Protein AF-0000000073308195 (afdb_homodimer)

Solvent-accessible surface area (backbone atoms only — not comparable to full-atom values): 13858 Å² total; per-residue (Å²): 114,66,63,61,52,48,48,51,51,46,45,55,58,67,59,59,58,72,49,72,60,54,53,51,37,53,53,43,53,52,48,47,53,52,49,48,53,52,51,50,50,49,51,50,57,56,46,45,68,59,50,32,83,72,39,56,65,51,57,63,67,55,46,57,56,50,51,53,47,57,72,69,46,77,74,71,89,45,92,81,61,44,55,69,55,44,52,52,50,47,54,51,52,42,52,50,47,53,50,51,52,53,47,50,58,56,52,43,52,63,50,50,54,47,43,53,53,49,49,56,61,72,75,103,112,66,63,60,51,48,48,51,50,44,45,56,59,66,58,62,58,73,49,73,62,52,52,51,36,53,53,41,54,52,48,46,53,51,49,50,53,53,52,49,50,52,50,50,57,58,46,45,70,61,50,33,83,72,40,56,67,52,56,62,66,54,46,56,56,50,52,51,46,55,72,69,45,77,73,72,89,46,90,82,60,45,55,69,54,45,51,51,50,47,52,52,51,42,54,49,47,53,51,51,50,53,46,50,59,56,51,45,51,64,49,50,55,47,43,52,53,48,49,55,62,72,75,104

Secondary structure (DSSP, 8-state):
-HHHHHHHHHHHHHH----HHHHHHHHHHHHHHHHHHHHHHHHHHHHHHHHHHHHTT-THHHHHHHHHHHHTS-----TT--HHHHHHHHHHHHHHHHHHHHHHHHHHHHHHHHHHHHHHHH--/-HHHHHHHHHHHHHH----HHHHHHHHHHHHHHHHHHHHHHHHHHHHHHHHHHHHTT-THHHHHHHHHHHHTS-----TT--HHHHHHHHHHHHHHHHHHHHHHHHHHHHHHHHHHHHHHHH--

Radius of gyration: 28.1 Å; Cα contacts (8 Å, |Δi|>4): 145; chains: 2; bounding box: 29×114×63 Å

Sequence (248 aa):
MMKKAIQKALGNLKGASPSSKEIEAVAMVSMLKEGEAVTRTVFKTMFSFISGPKTQSKQSGWSLVSNLMHRKRVPAYKEEETYANEFANVDGALSSFVDLEESLEHLSRPLIKTRVSFLNILNHMMKKAIQKALGNLKGASPSSKEIEAVAMVSMLKEGEAVTRTVFKTMFSFISGPKTQSKQSGWSLVSNLMHRKRVPAYKEEETYANEFANVDGALSSFVDLEESLEHLSRPLIKTRVSFLNILNH

Foldseek 3Di:
DVVVVVCVVVCVVVPPPPDPLRVVLVVLLVVLQVLLVVVLVVVLVVVCVVCDPVSVPVCVVSVVVVVVSVVVGDPDDDPPQGSVNSVVVSVVSVVVVVVVVVVVVVVVVVVVVVVVVVVVVVVD/DVVVVVCVVVCVVVPPPPDPLRVVLVVLLVVLQVLLVVVLVVVLVVVCVVCDPVSVPVCVVSVVVVVVSVVVGDPDDDPPQGSVNSVVSSVVSVVVVVVVVVVVVVVVVVVVVVVVVVVVVVVD

Organism: Prunus persica (NCBI:txid3760)

pLDDT: mean 80.82, std 13.75, range [48.53, 97.56]

Structure (mmCIF, N/CA/C/O backbone):
data_AF-0000000073308195-model_v1
#
loop_
_entity.id
_entity.type
_entity.pdbx_description
1 polymer 'Uncharacterized protein'
#
loop_
_atom_site.group_PDB
_atom_site.id
_atom_site.type_symbol
_atom_site.label_atom_id
_atom_site.label_alt_id
_atom_site.label_comp_id
_atom_site.label_asym_id
_atom_site.label_entity_id
_atom_site.label_seq_id
_atom_site.pdbx_PDB_ins_code
_atom_site.Cartn_x
_atom_site.Cartn_y
_atom_site.Cartn_z
_atom_site.occupancy
_atom_site.B_iso_or_equiv
_atom_site.auth_seq_id
_atom_site.auth_comp_id
_atom_site.auth_asym_id
_atom_site.auth_atom_id
_atom_site.pdbx_PDB_model_num
ATOM 1 N N . MET A 1 1 ? -9.633 -52 -39.219 1 60.97 1 MET A N 1
ATOM 2 C CA . MET A 1 1 ? -8.484 -51.094 -39.219 1 60.97 1 MET A CA 1
ATOM 3 C C . MET A 1 1 ? -8.805 -49.812 -38.469 1 60.97 1 MET A C 1
ATOM 5 O O . MET A 1 1 ? -8.023 -49.344 -37.625 1 60.97 1 MET A O 1
ATOM 9 N N . MET A 1 2 ? -9.852 -49.25 -38.688 1 69.56 2 MET A N 1
ATOM 10 C CA . MET A 1 2 ? -10.219 -47.938 -38.156 1 69.56 2 MET A CA 1
ATOM 11 C C . MET A 1 2 ? -10.508 -48.031 -36.656 1 69.56 2 MET A C 1
ATOM 13 O O . MET A 1 2 ? -10.141 -47.156 -35.906 1 69.56 2 MET A O 1
ATOM 17 N N . LYS A 1 3 ? -11.078 -49.094 -36.312 1 73.81 3 LYS A N 1
ATOM 18 C CA . LYS A 1 3 ? -11.391 -49.281 -34.906 1 73.81 3 LYS A CA 1
ATOM 19 C C . LYS A 1 3 ? -10.117 -49.406 -34.062 1 73.81 3 LYS A C 1
ATOM 21 O O . LYS A 1 3 ? -10.016 -48.844 -32.969 1 73.81 3 LYS A O 1
ATOM 26 N N . LYS A 1 4 ? -9.172 -50.094 -34.469 1 70.19 4 LYS A N 1
ATOM 27 C CA . LYS A 1 4 ? -7.898 -50.281 -33.781 1 70.19 4 LYS A CA 1
ATOM 28 C C . LYS A 1 4 ? -7.156 -48.938 -33.656 1 70.19 4 LYS A C 1
ATOM 30 O O . LYS A 1 4 ? -6.543 -48.656 -32.625 1 70.19 4 LYS A O 1
ATOM 35 N N . ALA A 1 5 ? -7.23 -48.125 -34.719 1 70.75 5 ALA A N 1
ATOM 36 C CA . ALA A 1 5 ? -6.605 -46.812 -34.719 1 70.75 5 ALA A CA 1
ATOM 37 C C . ALA A 1 5 ? -7.289 -45.875 -33.75 1 70.75 5 ALA A C 1
ATOM 39 O O . ALA A 1 5 ? -6.625 -45.094 -33.062 1 70.75 5 ALA A O 1
ATOM 40 N N . ILE A 1 6 ? -8.492 -45.938 -33.656 1 72.44 6 ILE A N 1
ATOM 41 C CA . ILE A 1 6 ? -9.242 -45.094 -32.719 1 72.44 6 ILE A CA 1
ATOM 42 C C . ILE A 1 6 ? -8.953 -45.531 -31.297 1 72.44 6 ILE A C 1
ATOM 44 O O . ILE A 1 6 ? -8.766 -44.688 -30.406 1 72.44 6 ILE A O 1
ATOM 48 N N . GLN A 1 7 ? -8.969 -46.781 -31.125 1 69.31 7 GLN A N 1
ATOM 49 C CA . GLN A 1 7 ? -8.672 -47.312 -29.781 1 69.31 7 GLN A CA 1
ATOM 50 C C . GLN A 1 7 ? -7.254 -46.938 -29.359 1 69.31 7 GLN A C 1
ATOM 52 O O . GLN A 1 7 ? -7.02 -46.594 -28.203 1 69.31 7 GLN A O 1
ATOM 57 N N . LYS A 1 8 ? -6.316 -47.062 -30.281 1 66.62 8 LYS A N 1
ATOM 58 C CA . LYS A 1 8 ? -4.941 -46.656 -30.016 1 66.62 8 LYS A CA 1
ATOM 59 C C . LYS A 1 8 ? -4.871 -45.156 -29.719 1 66.62 8 LYS A C 1
ATOM 61 O O . LYS A 1 8 ? -4.137 -44.719 -28.828 1 66.62 8 LYS A O 1
ATOM 66 N N . ALA A 1 9 ? -5.652 -44.438 -30.531 1 64.19 9 ALA A N 1
ATOM 67 C CA . ALA A 1 9 ? -5.707 -43 -30.328 1 64.19 9 ALA A CA 1
ATOM 68 C C . ALA A 1 9 ? -6.348 -42.656 -28.984 1 64.19 9 ALA A C 1
ATOM 70 O O . ALA A 1 9 ? -5.898 -41.75 -28.297 1 64.19 9 ALA A O 1
ATOM 71 N N . LEU A 1 10 ? -7.426 -43.281 -28.719 1 65.19 10 LEU A N 1
ATOM 72 C CA . LEU A 1 10 ? -8.102 -43.062 -27.438 1 65.19 10 LEU A CA 1
ATOM 73 C C . LEU A 1 10 ? -7.258 -43.594 -26.281 1 65.19 10 LEU A C 1
ATOM 75 O O . LEU A 1 10 ? -7.242 -43 -25.203 1 65.19 10 LEU A O 1
ATOM 79 N N . GLY A 1 11 ? -6.77 -44.719 -26.5 1 58.34 11 GLY A N 1
ATOM 80 C CA . GLY A 1 11 ? -5.844 -45.281 -25.531 1 58.34 11 GLY A CA 1
ATOM 81 C C . GLY A 1 11 ? -4.672 -44.375 -25.219 1 58.34 11 GLY A C 1
ATOM 82 O O . GLY A 1 11 ? -4.219 -44.312 -24.078 1 58.34 11 GLY A O 1
ATOM 83 N N . ASN A 1 12 ? -4.125 -43.812 -26.359 1 56.91 12 ASN A N 1
ATOM 84 C CA . ASN A 1 12 ? -3.041 -42.844 -26.172 1 56.91 12 ASN A CA 1
ATOM 85 C C . ASN A 1 12 ? -3.492 -41.656 -25.344 1 56.91 12 ASN A C 1
ATOM 87 O O . ASN A 1 12 ? -2.693 -41.062 -24.625 1 56.91 12 ASN A O 1
ATOM 91 N N . LEU A 1 13 ? -4.75 -41.312 -25.688 1 57.03 13 LEU A N 1
ATOM 92 C CA . LEU A 1 13 ? -5.309 -40.188 -24.953 1 57.03 13 LEU A CA 1
ATOM 93 C C . LEU A 1 13 ? -5.637 -40.562 -23.516 1 57.03 13 LEU A C 1
ATOM 95 O O . LEU A 1 13 ? -5.512 -39.75 -22.609 1 57.03 13 LEU A O 1
ATOM 99 N N . LYS A 1 14 ? -6.391 -41.625 -23.438 1 57.75 14 LYS A N 1
ATOM 100 C CA . LYS A 1 14 ? -6.746 -42.125 -22.109 1 57.75 14 LYS A CA 1
ATOM 101 C C . LYS A 1 14 ? -5.508 -42.312 -21.234 1 57.75 14 LYS A C 1
ATOM 103 O O . LYS A 1 14 ? -5.574 -42.125 -20.016 1 57.75 14 LYS A O 1
ATOM 108 N N . GLY A 1 15 ? -4.504 -42.875 -21.688 1 54.84 15 GLY A N 1
ATOM 109 C CA . GLY A 1 15 ? -3.344 -43.312 -20.922 1 54.84 15 GLY A CA 1
ATOM 110 C C . GLY A 1 15 ? -2.527 -42.156 -20.375 1 54.84 15 GLY A C 1
ATOM 111 O O . GLY A 1 15 ? -1.689 -42.344 -19.5 1 54.84 15 GLY A O 1
ATOM 112 N N . ALA A 1 16 ? -2.285 -41.125 -21.141 1 59.53 16 ALA A N 1
ATOM 113 C CA . ALA A 1 16 ? -1.158 -40.344 -20.641 1 59.53 16 ALA A CA 1
ATOM 114 C C . ALA A 1 16 ? -1.569 -39.5 -19.453 1 59.53 16 ALA A C 1
ATOM 116 O O . ALA A 1 16 ? -2.145 -38.406 -19.609 1 59.53 16 ALA A O 1
ATOM 117 N N . SER A 1 17 ? -2.141 -40.156 -18.438 1 70.25 17 SER A N 1
ATOM 118 C CA . SER A 1 17 ? -2.291 -39.406 -17.188 1 70.25 17 SER A CA 1
ATOM 119 C C . SER A 1 17 ? -1.222 -38.344 -17.031 1 70.25 17 SER A C 1
ATOM 121 O O . SER A 1 17 ? -0.054 -38.5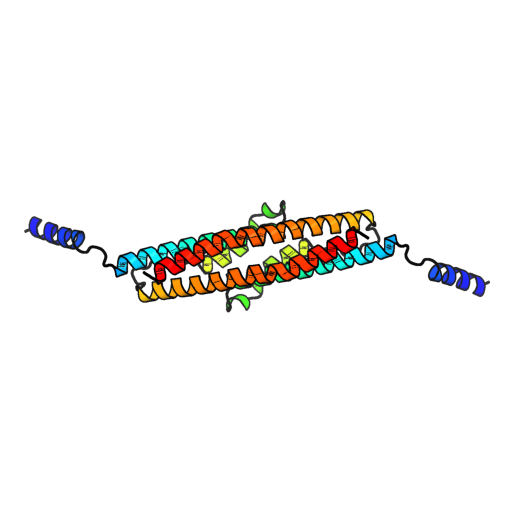62 -17.359 1 70.25 17 SER A O 1
ATOM 123 N N . PRO A 1 18 ? -1.778 -37.125 -16.969 1 73.19 18 PRO A N 1
ATOM 124 C CA . PRO A 1 18 ? -0.718 -36.125 -16.797 1 73.19 18 PRO A CA 1
ATOM 125 C C . PRO A 1 18 ? 0.36 -36.562 -15.812 1 73.19 18 PRO A C 1
ATOM 127 O O . PRO A 1 18 ? 0.06 -37.25 -14.828 1 73.19 18 PRO A O 1
ATOM 130 N N . SER A 1 19 ? 1.562 -36.531 -16.266 1 81.25 19 SER A N 1
ATOM 131 C CA . SER A 1 19 ? 2.682 -36.812 -15.375 1 81.25 19 SER A CA 1
ATOM 132 C C . SER A 1 19 ? 2.598 -35.969 -14.102 1 81.25 19 SER A C 1
ATOM 134 O O . SER A 1 19 ? 1.878 -34.969 -14.062 1 81.25 19 SER A O 1
ATOM 136 N N . SER A 1 20 ? 3.068 -36.438 -13.047 1 82.31 20 SER A N 1
ATOM 137 C CA . SER A 1 20 ? 3.15 -35.719 -11.781 1 82.31 20 SER A CA 1
ATOM 138 C C . SER A 1 20 ? 3.656 -34.281 -12 1 82.31 20 SER A C 1
ATOM 140 O O . SER A 1 20 ? 3.168 -33.344 -11.359 1 82.31 20 SER A O 1
ATOM 142 N N . LYS A 1 21 ? 4.574 -34.156 -12.938 1 83.81 21 LYS A N 1
ATOM 143 C CA . LYS A 1 21 ? 5.145 -32.844 -13.203 1 83.81 21 LYS A CA 1
ATOM 144 C C . LYS A 1 21 ? 4.121 -31.922 -13.867 1 83.81 21 LYS A C 1
ATOM 146 O O . LYS A 1 21 ? 4.102 -30.719 -13.609 1 83.81 21 LYS A O 1
ATOM 151 N N . GLU A 1 22 ? 3.344 -32.5 -14.703 1 83.25 22 GLU A N 1
ATOM 152 C CA . GLU A 1 22 ? 2.303 -31.719 -15.367 1 83.25 22 GLU A CA 1
ATOM 153 C C . GLU A 1 22 ? 1.252 -31.234 -14.367 1 83.25 22 GLU A C 1
ATOM 155 O O . GLU A 1 22 ? 0.781 -30.094 -14.453 1 83.25 22 GLU A O 1
ATOM 160 N N . ILE A 1 23 ? 0.946 -32.125 -13.508 1 85.69 23 ILE A N 1
ATOM 161 C CA . ILE A 1 23 ? -0.031 -31.797 -12.477 1 85.69 23 ILE A CA 1
ATOM 162 C C . ILE A 1 23 ? 0.517 -30.688 -11.586 1 85.69 23 ILE A C 1
ATOM 164 O O . ILE A 1 23 ? -0.202 -29.734 -11.25 1 85.69 23 ILE A O 1
ATOM 168 N N . GLU A 1 24 ? 1.74 -30.797 -11.18 1 86.44 24 GLU A N 1
ATOM 169 C CA . GLU A 1 24 ? 2.377 -29.781 -10.352 1 86.44 24 GLU A CA 1
ATOM 170 C C . GLU A 1 24 ? 2.445 -28.438 -11.078 1 86.44 24 GLU A C 1
ATOM 172 O O . GLU A 1 24 ? 2.26 -27.391 -10.461 1 86.44 24 GLU A O 1
ATOM 177 N N . ALA A 1 25 ? 2.688 -28.5 -12.352 1 86.62 25 ALA A N 1
ATOM 178 C CA . ALA A 1 25 ? 2.783 -27.266 -13.133 1 86.62 25 ALA A CA 1
ATOM 179 C C . ALA A 1 25 ? 1.445 -26.531 -13.18 1 86.62 25 ALA A C 1
ATOM 181 O O . ALA A 1 25 ? 1.4 -25.312 -13.094 1 86.62 25 ALA A O 1
ATOM 182 N N . VAL A 1 26 ? 0.49 -27.297 -13.352 1 86.69 26 VAL A N 1
ATOM 183 C CA . VAL A 1 26 ? -0.849 -26.719 -13.383 1 86.69 26 VAL A CA 1
ATOM 184 C C . VAL A 1 26 ? -1.151 -26.047 -12.039 1 86.69 26 VAL A C 1
ATOM 186 O O . VAL A 1 26 ? -1.703 -24.953 -12 1 86.69 26 VAL A O 1
ATOM 189 N N . ALA A 1 27 ? -0.841 -26.688 -10.938 1 89.38 27 ALA A N 1
ATOM 190 C CA . ALA A 1 27 ? -1.041 -26.141 -9.602 1 89.38 27 ALA A CA 1
ATOM 191 C C . ALA A 1 27 ? -0.246 -24.844 -9.414 1 89.38 27 ALA A C 1
ATOM 193 O O . ALA A 1 27 ? -0.734 -23.891 -8.805 1 89.38 27 ALA A O 1
ATOM 194 N N . MET A 1 28 ? 0.915 -24.812 -9.93 1 90.56 28 MET A N 1
ATOM 195 C CA . MET A 1 28 ? 1.782 -23.656 -9.82 1 90.56 28 MET A CA 1
ATOM 196 C C . MET A 1 28 ? 1.196 -22.469 -10.578 1 90.56 28 MET A C 1
ATOM 198 O O . MET A 1 28 ? 1.183 -21.344 -10.07 1 90.56 28 MET A O 1
ATOM 202 N N . VAL A 1 29 ? 0.712 -22.75 -11.734 1 90.44 29 VAL A N 1
ATOM 203 C CA . VAL A 1 29 ? 0.105 -21.688 -12.531 1 90.44 29 VAL A CA 1
ATOM 204 C C . VAL A 1 29 ? -1.122 -21.141 -11.805 1 90.44 29 VAL A C 1
ATOM 206 O O . VAL A 1 29 ? -1.342 -19.922 -11.781 1 90.44 29 VAL A O 1
ATOM 209 N N . SER A 1 30 ? -1.887 -21.984 -11.227 1 91.75 30 SER A N 1
ATOM 210 C CA . SER A 1 30 ? -3.061 -21.578 -10.461 1 91.75 30 SER A CA 1
ATOM 211 C C . SER A 1 30 ? -2.672 -20.688 -9.273 1 91.75 30 SER A C 1
ATOM 213 O O . SER A 1 30 ? -3.332 -19.688 -9 1 91.75 30 SER A O 1
ATOM 215 N N . MET A 1 31 ? -1.603 -20.984 -8.609 1 92.44 31 MET A N 1
ATOM 216 C CA . MET A 1 31 ? -1.137 -20.219 -7.457 1 92.44 31 MET A CA 1
ATOM 217 C C . MET A 1 31 ? -0.645 -18.844 -7.883 1 92.44 31 MET A C 1
ATOM 219 O O . MET A 1 31 ? -0.829 -17.859 -7.16 1 92.44 31 MET A O 1
ATOM 223 N N . LEU A 1 32 ? -0.034 -18.812 -9.008 1 93.25 32 LEU A N 1
ATOM 224 C CA . LEU A 1 32 ? 0.417 -17.516 -9.531 1 93.25 32 LEU A CA 1
ATOM 225 C C . LEU A 1 32 ? -0.768 -16.594 -9.812 1 93.25 32 LEU A C 1
ATOM 227 O O . LEU A 1 32 ? -0.716 -15.406 -9.5 1 93.25 32 LEU A O 1
ATOM 231 N N . LYS A 1 33 ? -1.795 -17.219 -10.297 1 92.44 33 LYS A N 1
ATOM 232 C CA . LYS A 1 33 ? -3.004 -16.438 -10.57 1 92.44 33 LYS A CA 1
ATOM 233 C C . LYS A 1 33 ? -3.633 -15.945 -9.273 1 92.44 33 LYS A C 1
ATOM 235 O O . LYS A 1 33 ? -4.094 -14.805 -9.195 1 92.44 33 LYS A O 1
ATOM 240 N N . GLU A 1 34 ? -3.627 -16.781 -8.281 1 93 34 GLU A N 1
ATOM 241 C CA . GLU A 1 34 ? -4.133 -16.391 -6.969 1 93 34 GLU A CA 1
ATOM 242 C C . GLU A 1 34 ? -3.299 -15.266 -6.363 1 93 34 GLU A C 1
ATOM 244 O O . GLU A 1 34 ? -3.846 -14.312 -5.809 1 93 34 GLU A O 1
ATOM 249 N N . GLY A 1 35 ? -1.997 -15.391 -6.418 1 93.75 35 GLY A N 1
ATOM 250 C CA . GLY A 1 35 ? -1.112 -14.344 -5.926 1 93.75 35 GLY A CA 1
ATOM 251 C C . GLY A 1 35 ? -1.33 -13.008 -6.609 1 93.75 35 GLY A C 1
ATOM 252 O O . GLY A 1 35 ? -1.305 -11.961 -5.957 1 93.75 35 GLY A O 1
ATOM 253 N N . GLU A 1 36 ? -1.537 -13.078 -7.867 1 92.19 36 GLU A N 1
ATOM 254 C CA . GLU A 1 36 ? -1.823 -11.867 -8.625 1 92.19 36 GLU A CA 1
ATOM 255 C C . GLU A 1 36 ? -3.115 -11.211 -8.156 1 92.19 36 GLU A C 1
ATOM 257 O O . GLU A 1 36 ? -3.178 -9.984 -8.008 1 92.19 36 GLU A O 1
ATOM 262 N N . ALA A 1 37 ? -4.129 -11.938 -7.91 1 93.06 37 ALA A N 1
ATOM 263 C CA . ALA A 1 37 ? -5.414 -11.414 -7.453 1 93.06 37 ALA A CA 1
ATOM 264 C C . ALA A 1 37 ? -5.285 -10.75 -6.09 1 93.06 37 ALA A C 1
ATOM 266 O O . ALA A 1 37 ? -5.855 -9.68 -5.855 1 93.06 37 ALA A O 1
ATOM 267 N N . VAL A 1 38 ? -4.504 -11.383 -5.234 1 94.75 38 VAL A N 1
ATOM 268 C CA . VAL A 1 38 ? -4.273 -10.82 -3.906 1 94.75 38 VAL A CA 1
ATOM 269 C C . VAL A 1 38 ? -3.504 -9.508 -4.027 1 94.75 38 VAL A C 1
ATOM 271 O O . VAL A 1 38 ? -3.852 -8.516 -3.377 1 94.75 38 VAL A O 1
ATOM 274 N N . THR A 1 39 ? -2.52 -9.461 -4.879 1 92.44 39 THR A N 1
ATOM 275 C CA . THR A 1 39 ? -1.729 -8.258 -5.094 1 92.44 39 THR A CA 1
ATOM 276 C C . THR A 1 39 ? -2.602 -7.129 -5.641 1 92.44 39 THR A C 1
ATOM 278 O O . THR A 1 39 ? -2.506 -5.988 -5.188 1 92.44 39 THR A O 1
ATOM 281 N N . ARG A 1 40 ? -3.424 -7.512 -6.508 1 90.75 40 ARG A N 1
ATOM 282 C CA . ARG A 1 40 ? -4.34 -6.527 -7.074 1 90.75 40 ARG A CA 1
ATOM 283 C C . ARG A 1 40 ? -5.25 -5.941 -6 1 90.75 40 ARG A C 1
ATOM 285 O O . ARG A 1 40 ? -5.484 -4.73 -5.965 1 90.75 40 ARG A O 1
ATOM 292 N N . THR A 1 41 ? -5.754 -6.766 -5.18 1 92.12 41 THR A N 1
ATOM 293 C CA . THR A 1 41 ? -6.629 -6.316 -4.102 1 92.12 41 THR A CA 1
ATOM 294 C C . THR A 1 41 ? -5.883 -5.375 -3.156 1 92.12 41 THR A C 1
ATOM 296 O O . THR A 1 41 ? -6.422 -4.348 -2.74 1 92.12 41 THR A O 1
ATOM 299 N N . VAL A 1 42 ? -4.645 -5.723 -2.834 1 93 42 VAL A N 1
ATOM 300 C CA . VAL A 1 42 ? -3.826 -4.906 -1.943 1 93 42 VAL A CA 1
ATOM 301 C C . VAL A 1 42 ? -3.631 -3.52 -2.547 1 93 42 VAL A C 1
ATOM 303 O O . VAL A 1 42 ? -3.861 -2.508 -1.881 1 93 42 VAL A O 1
ATOM 306 N N . PHE A 1 43 ? -3.412 -3.42 -3.807 1 90 43 PHE A N 1
ATOM 307 C CA . PHE A 1 43 ? -3.119 -2.145 -4.449 1 90 43 PHE A CA 1
ATOM 308 C C . PHE A 1 43 ? -4.395 -1.345 -4.676 1 90 43 PHE A C 1
ATOM 310 O O . PHE A 1 43 ? -4.387 -0.114 -4.602 1 90 43 PHE A O 1
ATOM 317 N N . LYS A 1 44 ? -5.422 -2.051 -4.895 1 88.5 44 LYS A N 1
ATOM 318 C CA . LYS A 1 44 ? -6.707 -1.373 -5.012 1 88.5 44 LYS A CA 1
ATOM 319 C C . LYS A 1 44 ? -7.109 -0.726 -3.691 1 88.5 44 LYS A C 1
ATOM 321 O O . LYS A 1 44 ? -7.57 0.418 -3.668 1 88.5 44 LYS A O 1
ATOM 326 N N . THR A 1 45 ? -6.922 -1.506 -2.643 1 90 45 THR A N 1
ATOM 327 C CA . THR A 1 45 ? -7.219 -0.996 -1.308 1 90 45 THR A CA 1
ATOM 328 C C . THR A 1 45 ? -6.355 0.22 -0.988 1 90 45 THR A C 1
ATOM 330 O O . THR A 1 45 ? -6.863 1.248 -0.536 1 90 45 THR A O 1
ATOM 333 N N . MET A 1 46 ? -5.062 0.117 -1.263 1 87.75 46 MET A N 1
ATOM 334 C CA . MET A 1 46 ? -4.148 1.229 -1.021 1 87.75 46 MET A CA 1
ATOM 335 C C . MET A 1 46 ? -4.531 2.441 -1.864 1 87.75 46 MET A C 1
ATOM 337 O O . MET A 1 46 ? -4.523 3.572 -1.374 1 87.75 46 MET A O 1
ATOM 341 N N . PHE A 1 47 ? -4.918 2.205 -3.096 1 85.44 47 PHE A N 1
ATOM 342 C CA . PHE A 1 47 ? -5.277 3.266 -4.027 1 85.44 47 PHE A CA 1
ATOM 343 C C . PHE A 1 47 ? -6.508 4.023 -3.543 1 85.44 47 PHE A C 1
ATOM 345 O O . PHE A 1 47 ? -6.613 5.234 -3.738 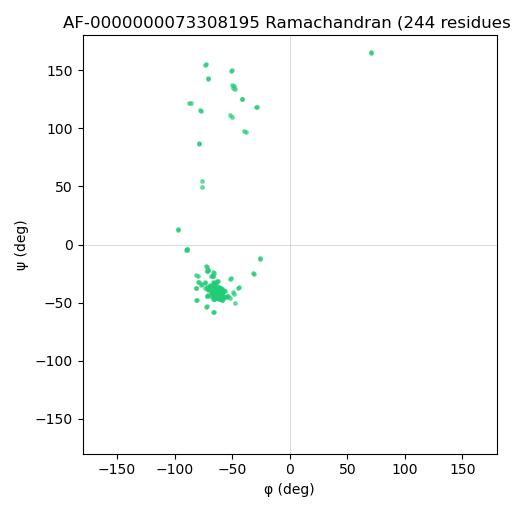1 85.44 47 PHE A O 1
ATOM 352 N N . SER A 1 48 ? -7.336 3.438 -2.934 1 85.38 48 SER A N 1
ATOM 353 C CA . SER A 1 48 ? -8.578 4.055 -2.488 1 85.38 48 SER A CA 1
ATOM 354 C C . SER A 1 48 ? -8.32 5.125 -1.434 1 85.38 48 SER A C 1
ATOM 356 O O . SER A 1 48 ? -9.086 6.082 -1.311 1 85.38 48 SER A O 1
ATOM 358 N N . PHE A 1 49 ? -7.254 4.977 -0.729 1 83.94 49 PHE A N 1
ATOM 359 C CA . PHE A 1 49 ? -6.918 5.949 0.307 1 83.94 49 PHE A CA 1
ATOM 360 C C . PHE A 1 49 ? -6.426 7.25 -0.31 1 83.94 49 PHE A C 1
ATOM 362 O O . PHE A 1 49 ? -6.562 8.32 0.289 1 83.94 49 PHE A O 1
ATOM 369 N N . ILE A 1 50 ? -5.82 7.172 -1.369 1 78.31 50 ILE A N 1
ATOM 370 C CA . ILE A 1 50 ? -5.277 8.359 -2.025 1 78.31 50 ILE A CA 1
ATOM 371 C C . ILE A 1 50 ? -6.383 9.062 -2.812 1 78.31 50 ILE A C 1
ATOM 373 O O . ILE A 1 50 ? -6.473 10.289 -2.803 1 78.31 50 ILE A O 1
ATOM 377 N N . SER A 1 51 ? -7.078 8.336 -3.531 1 74.38 51 SER A N 1
ATOM 378 C CA . SER A 1 51 ? -8.062 8.891 -4.449 1 74.38 51 SER A CA 1
ATOM 379 C C . SER A 1 51 ? -9.273 9.43 -3.695 1 74.38 51 SER A C 1
ATOM 381 O O . SER A 1 51 ? -9.961 10.344 -4.176 1 74.38 51 SER A O 1
ATOM 383 N N . GLY A 1 52 ? -9.484 9.039 -2.453 1 68.38 52 GLY A N 1
ATOM 384 C CA . GLY A 1 52 ? -10.656 9.469 -1.714 1 68.38 52 GLY A CA 1
ATOM 385 C C . GLY A 1 52 ? -11.945 8.852 -2.227 1 68.38 52 GLY A C 1
ATOM 386 O O . GLY A 1 52 ? -11.945 8.156 -3.246 1 68.38 52 GLY A O 1
ATOM 387 N N . PRO A 1 53 ? -12.992 8.977 -1.374 1 61.16 53 PRO A N 1
ATOM 388 C CA . PRO A 1 53 ? -14.273 8.375 -1.756 1 61.16 53 PRO A CA 1
ATOM 389 C C . PRO A 1 53 ? -14.781 8.883 -3.1 1 61.16 53 PRO A C 1
ATOM 391 O O . PRO A 1 53 ? -15.43 8.141 -3.84 1 61.16 53 PRO A O 1
ATOM 394 N N . LYS A 1 54 ? -14.617 10.164 -3.361 1 57.78 54 LYS A N 1
ATOM 395 C CA . LYS A 1 54 ? -15.188 10.758 -4.57 1 57.78 54 LYS A CA 1
ATOM 396 C C . LYS A 1 54 ? -14.43 10.297 -5.812 1 57.78 54 LYS A C 1
ATOM 398 O O . LYS A 1 54 ? -15.023 10.164 -6.891 1 57.78 54 LYS A O 1
ATOM 403 N N . THR A 1 55 ? -13.172 10.305 -5.719 1 54.59 55 THR A N 1
ATOM 404 C CA . THR A 1 55 ? -12.367 9.961 -6.887 1 54.59 55 THR A CA 1
ATOM 405 C C . THR A 1 55 ? -12.477 8.469 -7.195 1 54.59 55 THR A C 1
ATOM 407 O O . THR A 1 55 ? -12.055 8.016 -8.266 1 54.59 55 THR A O 1
ATOM 410 N N . GLN A 1 56 ? -12.875 7.77 -6.094 1 53.88 56 GLN A N 1
ATOM 411 C CA . GLN A 1 56 ? -13.055 6.355 -6.398 1 53.88 56 GLN A CA 1
ATOM 412 C C . GLN A 1 56 ? -13.945 6.164 -7.629 1 53.88 56 GLN A C 1
ATOM 414 O O . GLN A 1 56 ? -13.812 5.172 -8.344 1 53.88 56 GLN A O 1
ATOM 419 N N . SER A 1 57 ? -14.727 7.203 -7.633 1 48.53 57 SER A N 1
ATOM 420 C CA . SER A 1 57 ? -15.602 7.047 -8.789 1 48.53 57 SER A CA 1
ATOM 421 C C . SER A 1 57 ? -14.82 7.133 -10.094 1 48.53 57 SER A C 1
ATOM 423 O O . SER A 1 57 ? -15.281 6.652 -11.133 1 48.53 57 SER A O 1
ATOM 425 N N . LYS A 1 58 ? -13.828 8.203 -10.016 1 54.06 58 LYS A N 1
ATOM 426 C CA . LYS A 1 58 ? -13.297 8.273 -11.375 1 54.06 58 LYS A CA 1
ATOM 427 C C . LYS A 1 58 ? -12.289 7.152 -11.625 1 54.06 58 LYS A C 1
ATOM 429 O O . LYS A 1 58 ? -11.234 7.105 -10.992 1 54.06 58 LYS A O 1
ATOM 434 N N . GLN A 1 59 ? -12.648 5.977 -12.031 1 59 59 GLN A N 1
ATOM 435 C CA . GLN A 1 59 ? -12.141 4.723 -12.57 1 59 59 GLN A CA 1
ATOM 436 C C . GLN A 1 59 ? -10.82 4.934 -13.312 1 59 59 GLN A C 1
ATOM 438 O O . GLN A 1 59 ? -10 4.02 -13.391 1 59 59 GLN A O 1
ATOM 443 N N . SER A 1 60 ? -10.578 6.23 -13.5 1 65.94 60 SER A N 1
ATOM 444 C CA . SER A 1 60 ? -9.508 6.469 -14.461 1 65.94 60 SER A CA 1
ATOM 445 C C . SER A 1 60 ? -8.133 6.328 -13.812 1 65.94 60 SER A C 1
ATOM 447 O O . SER A 1 60 ? -7.227 5.727 -14.391 1 65.94 60 SER A O 1
ATOM 449 N N . GLY A 1 61 ? -8.039 6.805 -12.492 1 71.69 61 GLY A N 1
ATOM 450 C CA . GLY A 1 61 ? -6.734 6.68 -11.867 1 71.69 61 GLY A CA 1
ATOM 451 C C . GLY A 1 61 ? -6.352 5.242 -11.578 1 71.69 61 GLY A C 1
ATOM 452 O O . GLY A 1 61 ? -5.211 4.836 -11.82 1 71.69 61 GLY A O 1
ATOM 453 N N . TRP A 1 62 ? -7.305 4.477 -11.164 1 79.94 62 TRP A N 1
ATOM 454 C CA . TRP A 1 62 ? -7.059 3.068 -10.875 1 79.94 62 TRP A CA 1
ATOM 455 C C . TRP A 1 62 ? -6.703 2.307 -12.148 1 79.94 62 TRP A C 1
ATOM 457 O O . TRP A 1 62 ? -5.879 1.388 -12.117 1 79.94 62 TRP A O 1
ATOM 467 N N . SER A 1 63 ? -7.297 2.746 -13.219 1 78.56 63 SER A N 1
ATOM 468 C CA . SER A 1 63 ? -7.039 2.066 -14.484 1 78.56 63 SER A CA 1
ATOM 469 C C . SER A 1 63 ? -5.559 2.115 -14.852 1 78.56 63 SER A C 1
ATOM 471 O O . SER A 1 63 ? -5.004 1.13 -15.336 1 78.56 63 SER A O 1
ATOM 473 N N . LEU A 1 64 ? -4.973 3.172 -14.57 1 74.06 64 LEU A N 1
ATOM 474 C CA . LEU A 1 64 ? -3.545 3.293 -14.844 1 74.06 64 LEU A CA 1
ATOM 475 C C . LEU A 1 64 ? -2.742 2.311 -14 1 74.06 64 LEU A C 1
ATOM 477 O O . LEU A 1 64 ? -1.861 1.617 -14.516 1 74.06 64 LEU A O 1
ATOM 481 N N . VAL A 1 65 ? -3.035 2.23 -12.734 1 77.81 65 VAL A N 1
ATOM 482 C CA . VAL A 1 65 ? -2.348 1.33 -11.812 1 77.81 65 VAL A CA 1
ATOM 483 C C . VAL A 1 65 ? -2.629 -0.12 -12.203 1 77.81 65 VAL A C 1
ATOM 485 O O . VAL A 1 65 ? -1.717 -0.951 -12.227 1 77.81 65 VAL A O 1
ATOM 488 N N . SER A 1 66 ? -3.836 -0.364 -12.523 1 82.25 66 SER A N 1
ATOM 489 C CA . SER A 1 66 ? -4.25 -1.709 -12.914 1 82.25 66 SER A CA 1
ATOM 490 C C . SER A 1 66 ? -3.555 -2.154 -14.195 1 82.25 66 SER A C 1
ATOM 492 O O . SER A 1 66 ? -3.18 -3.32 -14.336 1 82.25 66 SER A O 1
ATOM 494 N N . ASN A 1 67 ? -3.393 -1.258 -15.078 1 79.5 67 ASN A N 1
ATOM 495 C CA . ASN A 1 67 ? -2.695 -1.575 -16.328 1 79.5 67 ASN A CA 1
ATOM 496 C C . ASN A 1 67 ? -1.243 -1.966 -16.062 1 79.5 67 ASN A C 1
ATOM 498 O O . ASN A 1 67 ? -0.721 -2.887 -16.688 1 79.5 67 ASN A O 1
ATOM 502 N N . LEU A 1 68 ? -0.629 -1.301 -15.203 1 76.62 68 LEU A N 1
ATOM 503 C CA . LEU A 1 68 ? 0.741 -1.633 -14.828 1 76.62 68 LEU A CA 1
ATOM 504 C C . LEU A 1 68 ? 0.813 -3.021 -14.203 1 76.62 68 LEU A C 1
ATOM 506 O O . LEU A 1 68 ? 1.751 -3.777 -14.469 1 76.62 68 LEU A O 1
ATOM 510 N N . MET A 1 69 ? -0.15 -3.359 -13.438 1 79.69 69 MET A N 1
ATOM 511 C CA . MET A 1 69 ? -0.207 -4.668 -12.789 1 79.69 69 MET A CA 1
ATOM 512 C C . MET A 1 69 ? -0.455 -5.77 -13.812 1 79.69 69 MET A C 1
ATOM 514 O O . MET A 1 69 ? 0.035 -6.891 -13.664 1 79.69 69 MET A O 1
ATOM 518 N N . HIS A 1 70 ? -1.229 -5.465 -14.805 1 76.31 70 HIS A N 1
ATOM 519 C CA . HIS A 1 70 ? -1.568 -6.43 -15.844 1 76.31 70 HIS A CA 1
ATOM 520 C C . HIS A 1 70 ? -0.342 -6.809 -16.656 1 76.31 70 HIS A C 1
ATOM 522 O O . HIS A 1 70 ? -0.216 -7.953 -17.109 1 76.31 70 HIS A O 1
ATOM 528 N N . ARG A 1 71 ? 0.535 -5.863 -16.812 1 72.56 71 ARG A N 1
ATOM 529 C CA . ARG A 1 71 ? 1.744 -6.156 -17.578 1 72.56 71 ARG A CA 1
ATOM 530 C C . ARG A 1 71 ? 2.613 -7.18 -16.844 1 72.56 71 ARG A C 1
ATOM 532 O O . ARG A 1 71 ? 3.322 -7.961 -17.484 1 72.56 71 ARG A O 1
ATOM 539 N N . LYS A 1 72 ? 2.49 -7.281 -15.617 1 66.62 72 LYS A N 1
ATOM 540 C CA . LYS A 1 72 ? 3.289 -8.203 -14.812 1 66.62 72 LYS A CA 1
ATOM 541 C C . LYS A 1 72 ? 2.525 -9.5 -14.539 1 66.62 72 LYS A C 1
ATOM 543 O O . LYS A 1 72 ? 3.008 -10.367 -13.812 1 66.62 72 LYS A O 1
ATOM 548 N N . ARG A 1 73 ? 1.457 -9.664 -15.273 1 64.19 73 ARG A N 1
ATOM 549 C CA . ARG A 1 73 ? 0.577 -10.805 -15.039 1 64.19 73 ARG A CA 1
ATOM 550 C C . ARG A 1 73 ? 1.236 -12.109 -15.492 1 64.19 73 ARG A C 1
ATOM 552 O O . ARG A 1 73 ? 2.078 -12.102 -16.391 1 64.19 73 ARG A O 1
ATOM 559 N N . VAL A 1 74 ? 0.958 -13.141 -14.711 1 64.81 74 VAL A N 1
ATOM 560 C CA . VAL A 1 74 ? 1.374 -14.492 -15.062 1 64.81 74 VAL A CA 1
ATOM 561 C C . VAL A 1 74 ? 0.921 -14.82 -16.484 1 64.81 74 VAL A C 1
ATOM 563 O O . VAL A 1 74 ? -0.249 -14.641 -16.828 1 64.81 74 VAL A O 1
ATOM 566 N N . PRO A 1 75 ? 2.076 -14.945 -17.438 1 61.09 75 PRO A N 1
ATOM 567 C CA . PRO A 1 75 ? 1.658 -15.383 -18.766 1 61.09 75 PRO A CA 1
ATOM 568 C C . PRO A 1 75 ? 0.768 -16.625 -18.734 1 61.09 75 PRO A C 1
ATOM 570 O O . PRO A 1 75 ? 0.887 -17.453 -17.812 1 61.09 75 PRO A O 1
ATOM 573 N N . ALA A 1 76 ? -0.26 -16.547 -19.562 1 59.94 76 ALA A N 1
ATOM 574 C CA . ALA A 1 76 ? -1.104 -17.734 -19.719 1 59.94 76 ALA A CA 1
ATOM 575 C C . ALA A 1 76 ? -0.261 -18.984 -19.984 1 59.94 76 ALA A C 1
ATOM 577 O O . ALA A 1 76 ? 0.812 -18.891 -20.578 1 59.94 76 ALA A O 1
ATOM 578 N N . TYR A 1 77 ? -0.562 -20.031 -19.328 1 57.62 77 TYR A N 1
ATOM 579 C CA . TYR A 1 77 ? 0.102 -21.312 -19.531 1 57.62 77 TYR A CA 1
ATOM 580 C C . TYR A 1 77 ? 0.363 -21.562 -21 1 57.62 77 TYR A C 1
ATOM 582 O O . TYR A 1 77 ? -0.563 -21.531 -21.812 1 57.62 77 TYR A O 1
ATOM 590 N N . LYS A 1 78 ? 1.586 -21.281 -21.469 1 58.75 78 LYS A N 1
ATOM 591 C CA . LYS A 1 78 ? 1.938 -21.75 -22.797 1 58.75 78 LYS A CA 1
ATOM 592 C C . LYS A 1 78 ? 2.504 -23.172 -22.75 1 58.75 78 LYS A C 1
ATOM 594 O O . LYS A 1 78 ? 3.256 -23.516 -21.844 1 58.75 78 LYS A O 1
ATOM 599 N N . GLU A 1 79 ? 1.923 -23.984 -23.391 1 57.78 79 GLU A N 1
ATOM 600 C CA . GLU A 1 79 ? 2.357 -25.375 -23.562 1 57.78 79 GLU A CA 1
ATOM 601 C C . GLU A 1 79 ? 3.879 -25.484 -23.547 1 57.78 79 GLU A C 1
ATOM 603 O O . GLU A 1 79 ? 4.43 -26.484 -23.078 1 57.78 79 GLU A O 1
ATOM 608 N N . GLU A 1 80 ? 4.527 -24.344 -23.906 1 61.72 80 GLU A N 1
ATOM 609 C CA . GLU A 1 80 ? 5.98 -24.422 -24 1 61.72 80 GLU A CA 1
ATOM 610 C C . GLU A 1 80 ? 6.641 -24.094 -22.672 1 61.72 80 GLU A C 1
ATOM 612 O O . GLU A 1 80 ? 7.844 -24.281 -22.5 1 61.72 80 GLU A O 1
ATOM 617 N N . GLU A 1 81 ? 5.762 -23.719 -21.734 1 65.81 81 GLU A N 1
ATOM 618 C CA . GLU A 1 81 ? 6.379 -23.438 -20.438 1 65.81 81 GLU A CA 1
ATOM 619 C C . GLU A 1 81 ? 6.703 -24.719 -19.688 1 65.81 81 GLU A C 1
ATOM 621 O O . GLU A 1 81 ? 5.906 -25.656 -19.688 1 65.81 81 GLU A O 1
ATOM 626 N N . THR A 1 82 ? 7.961 -24.938 -19.469 1 77.38 82 THR A N 1
ATOM 627 C CA . THR A 1 82 ? 8.469 -26.109 -18.766 1 77.38 82 THR A CA 1
ATOM 628 C C . THR A 1 82 ? 8.195 -26.016 -17.266 1 77.38 82 THR A C 1
ATOM 630 O O . THR A 1 82 ? 7.961 -24.922 -16.75 1 77.38 82 THR A O 1
ATOM 633 N N . TYR A 1 83 ? 8.141 -27.109 -16.734 1 79.69 83 TYR A N 1
ATOM 634 C CA . TYR A 1 83 ? 8.016 -27.203 -15.289 1 79.69 83 TYR A CA 1
ATOM 635 C C . TYR A 1 83 ? 9.031 -26.328 -14.586 1 79.69 83 TYR A C 1
ATOM 637 O O . TYR A 1 83 ? 8.711 -25.656 -13.594 1 79.69 83 TYR A O 1
ATOM 645 N N . ALA A 1 84 ? 10.234 -26.312 -15.094 1 83.31 84 ALA A N 1
ATOM 646 C CA . ALA A 1 84 ? 11.305 -25.531 -14.477 1 83.31 84 ALA A CA 1
ATOM 647 C C . ALA A 1 84 ? 10.977 -24.047 -14.5 1 83.31 84 ALA A C 1
ATOM 649 O O . ALA A 1 84 ? 11.266 -23.328 -13.547 1 83.31 84 ALA A O 1
ATOM 650 N N . ASN A 1 85 ? 10.344 -23.594 -15.523 1 86 85 ASN A N 1
ATOM 651 C CA . ASN A 1 85 ? 9.961 -22.188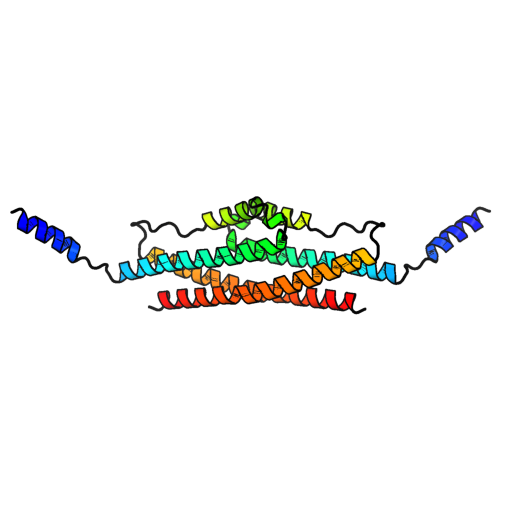 -15.633 1 86 85 ASN A CA 1
ATOM 652 C C . ASN A 1 85 ? 8.836 -21.828 -14.664 1 86 85 ASN A C 1
ATOM 654 O O . ASN A 1 85 ? 8.867 -20.781 -14.023 1 86 85 ASN A O 1
ATOM 658 N N . GLU A 1 86 ? 7.93 -22.766 -14.547 1 88.12 86 GLU A N 1
ATOM 659 C CA . GLU A 1 86 ? 6.832 -22.516 -13.625 1 88.12 86 GLU A CA 1
ATOM 660 C C . GLU A 1 86 ? 7.324 -22.484 -12.18 1 88.12 86 GLU A C 1
ATOM 662 O O . GLU A 1 86 ? 6.891 -21.641 -11.391 1 88.12 86 GLU A O 1
ATOM 667 N N . PHE A 1 87 ? 8.211 -23.344 -11.906 1 88.31 87 PHE A N 1
ATOM 668 C CA . PHE A 1 87 ? 8.781 -23.391 -10.562 1 88.31 87 PHE A CA 1
ATOM 669 C C . PHE A 1 87 ? 9.523 -22.094 -10.258 1 88.31 87 PHE A C 1
ATOM 671 O O . PHE A 1 87 ? 9.383 -21.531 -9.164 1 88.31 87 PHE A O 1
ATOM 678 N N . ALA A 1 88 ? 10.305 -21.594 -11.172 1 90.5 88 ALA A N 1
ATOM 679 C CA . ALA A 1 88 ? 11.047 -20.359 -10.977 1 90.5 88 ALA A CA 1
ATOM 680 C C . ALA A 1 88 ? 10.102 -19.172 -10.789 1 90.5 88 ALA A C 1
ATOM 682 O O . ALA A 1 88 ? 10.352 -18.281 -9.969 1 90.5 88 ALA A O 1
ATOM 683 N N . ASN A 1 89 ? 9.047 -19.188 -11.5 1 90.12 89 ASN A N 1
ATOM 684 C CA . ASN A 1 89 ? 8.055 -18.125 -11.391 1 90.12 89 ASN A CA 1
ATOM 685 C C . ASN A 1 89 ? 7.391 -18.109 -10.016 1 90.12 89 ASN A C 1
ATOM 687 O O . ASN A 1 89 ? 7.191 -17.062 -9.422 1 90.12 89 ASN A O 1
ATOM 691 N N . VAL A 1 90 ? 7.066 -19.266 -9.516 1 92.69 90 VAL A N 1
ATOM 692 C CA . VAL A 1 90 ? 6.418 -19.375 -8.219 1 92.69 90 VAL A CA 1
ATOM 693 C C . VAL A 1 90 ? 7.395 -18.969 -7.117 1 92.69 90 VAL A C 1
ATOM 695 O O . VAL A 1 90 ? 7.016 -18.266 -6.172 1 92.69 90 VAL A O 1
ATOM 698 N N . ASP A 1 91 ? 8.641 -19.406 -7.312 1 93.5 91 ASP A N 1
ATOM 699 C CA . ASP A 1 91 ? 9.664 -19.031 -6.348 1 93.5 91 ASP A CA 1
ATOM 700 C C . ASP A 1 91 ? 9.852 -17.516 -6.309 1 93.5 91 ASP A C 1
ATOM 702 O O . ASP A 1 91 ? 10.016 -16.938 -5.238 1 93.5 91 ASP A O 1
ATOM 706 N N . GLY A 1 92 ? 9.891 -16.891 -7.484 1 92.12 92 GLY A N 1
ATOM 707 C CA . GLY A 1 92 ? 9.953 -15.445 -7.559 1 92.12 92 GLY A CA 1
ATOM 708 C C . GLY A 1 92 ? 8.766 -14.758 -6.918 1 92.12 92 GLY A C 1
ATOM 709 O O . GLY A 1 92 ? 8.922 -13.766 -6.207 1 92.12 92 GLY A O 1
ATOM 710 N N . ALA A 1 93 ? 7.582 -15.242 -7.164 1 92.56 93 ALA A N 1
ATOM 711 C CA . ALA A 1 93 ? 6.371 -14.688 -6.57 1 92.56 93 ALA A CA 1
ATOM 712 C C . ALA A 1 93 ? 6.41 -14.781 -5.047 1 92.56 93 ALA A C 1
ATOM 714 O O . ALA A 1 93 ? 6.055 -13.836 -4.348 1 92.56 93 ALA A O 1
ATOM 715 N N . LEU A 1 94 ? 6.879 -15.938 -4.527 1 95.44 94 LEU A N 1
ATOM 716 C CA . LEU A 1 94 ? 7 -16.125 -3.088 1 95.44 94 LEU A CA 1
ATOM 717 C C . LEU A 1 94 ? 7.918 -15.07 -2.477 1 95.44 94 LEU A C 1
ATOM 719 O O . LEU A 1 94 ? 7.57 -14.453 -1.466 1 95.44 94 LEU A O 1
ATOM 723 N N . SER A 1 95 ? 9.055 -14.836 -3.094 1 94.62 95 SER A N 1
ATOM 724 C CA . SER A 1 95 ? 9.992 -13.828 -2.611 1 94.62 95 SER A CA 1
ATOM 725 C C . SER A 1 95 ? 9.359 -12.445 -2.604 1 94.62 95 SER A C 1
ATOM 727 O O . SER A 1 95 ? 9.578 -11.656 -1.679 1 94.62 95 SER A O 1
ATOM 729 N N . SER A 1 96 ? 8.602 -12.156 -3.604 1 92.69 96 SER A N 1
ATOM 730 C CA . SER A 1 96 ? 7.922 -10.867 -3.691 1 92.69 96 SER A CA 1
ATOM 731 C C . SER A 1 96 ? 6.902 -10.695 -2.568 1 92.69 96 SER A C 1
ATOM 733 O O . SER A 1 96 ? 6.75 -9.602 -2.021 1 92.69 96 SER A O 1
ATOM 735 N N . PHE A 1 97 ? 6.199 -11.695 -2.238 1 95 97 PHE A N 1
ATOM 736 C CA . PHE A 1 97 ? 5.223 -11.633 -1.156 1 95 97 PHE A CA 1
ATOM 737 C C . PHE A 1 97 ? 5.914 -11.422 0.185 1 95 97 PHE A C 1
ATOM 739 O O . PHE A 1 97 ? 5.422 -10.672 1.03 1 95 97 PHE A O 1
ATOM 746 N N . VAL A 1 98 ? 7.082 -12.07 0.359 1 95.81 98 VAL A N 1
ATOM 747 C CA . VAL A 1 98 ? 7.859 -11.867 1.578 1 95.81 98 VAL A CA 1
ATOM 748 C C . VAL A 1 98 ? 8.273 -10.398 1.686 1 95.81 98 VAL A C 1
ATOM 750 O O . VAL A 1 98 ? 8.109 -9.773 2.736 1 95.81 98 VAL A O 1
ATOM 753 N N . ASP A 1 99 ? 8.734 -9.875 0.58 1 94.12 99 ASP A N 1
ATOM 754 C CA . ASP A 1 99 ? 9.156 -8.477 0.56 1 94.12 99 ASP A CA 1
ATOM 755 C C . ASP A 1 99 ? 7.98 -7.547 0.856 1 94.12 99 ASP A C 1
ATOM 757 O O . ASP A 1 99 ? 8.125 -6.578 1.604 1 94.12 99 ASP A O 1
ATOM 761 N N . LEU A 1 100 ? 6.852 -7.805 0.228 1 93.88 100 LEU A N 1
ATOM 762 C CA . LEU A 1 100 ? 5.668 -6.973 0.4 1 93.88 100 LEU A CA 1
ATOM 763 C C . LEU A 1 100 ? 5.188 -7 1.849 1 93.88 100 LEU A C 1
ATOM 765 O O . LEU A 1 100 ? 4.871 -5.953 2.422 1 93.88 100 LEU A O 1
ATOM 769 N N . GLU A 1 101 ? 5.137 -8.148 2.467 1 95.25 101 GLU A N 1
ATOM 770 C CA . GLU A 1 101 ? 4.746 -8.297 3.865 1 95.25 101 GLU A CA 1
ATOM 771 C C . GLU A 1 101 ? 5.668 -7.504 4.785 1 95.25 101 GLU A C 1
ATOM 773 O O . GLU A 1 101 ? 5.199 -6.777 5.668 1 95.25 101 GLU A O 1
ATOM 778 N N . GLU A 1 102 ? 6.953 -7.648 4.582 1 94.44 102 GLU A N 1
ATOM 779 C CA . GLU A 1 102 ? 7.934 -6.926 5.387 1 94.44 102 GLU A CA 1
ATOM 780 C C . GLU A 1 102 ? 7.785 -5.418 5.207 1 94.44 102 GLU A C 1
ATOM 782 O O . GLU A 1 102 ? 7.902 -4.66 6.176 1 94.44 102 GLU A O 1
ATOM 787 N N . SER A 1 103 ? 7.621 -5.059 4.004 1 93.56 103 SER A N 1
ATOM 788 C CA . SER A 1 103 ? 7.449 -3.641 3.711 1 93.56 103 SER A CA 1
ATOM 789 C C . SER A 1 103 ? 6.219 -3.076 4.414 1 93.56 103 SER A C 1
ATOM 791 O O . SER A 1 103 ? 6.258 -1.966 4.949 1 93.56 103 SER A O 1
ATOM 793 N N . LEU A 1 104 ? 5.082 -3.756 4.387 1 93.5 104 LEU A N 1
ATOM 794 C CA . LEU A 1 104 ? 3.865 -3.299 5.051 1 93.5 104 LEU A CA 1
ATOM 795 C C . LEU A 1 104 ? 4.098 -3.111 6.547 1 93.5 104 LEU A C 1
ATOM 797 O O . LEU A 1 104 ? 3.645 -2.125 7.133 1 93.5 104 LEU A O 1
ATOM 801 N N . GLU A 1 105 ? 4.828 -4.05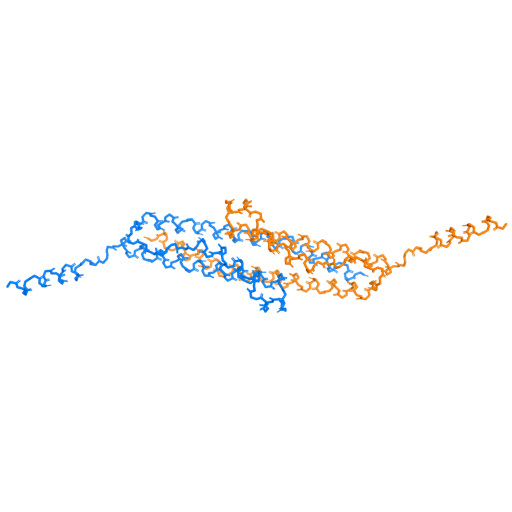9 7.109 1 94 105 GLU A N 1
ATOM 802 C CA . GLU A 1 105 ? 5.18 -3.943 8.523 1 94 105 GLU A CA 1
ATOM 803 C C . GLU A 1 105 ? 6.043 -2.711 8.781 1 94 105 GLU A C 1
ATOM 805 O O . GLU A 1 105 ? 5.812 -1.976 9.742 1 94 105 GLU A O 1
ATOM 810 N N . HIS A 1 106 ? 6.988 -2.471 7.918 1 95.12 106 HIS A N 1
ATOM 811 C CA . HIS A 1 106 ? 7.891 -1.334 8.055 1 95.12 106 HIS A CA 1
ATOM 812 C C . HIS A 1 106 ? 7.145 -0.014 7.891 1 95.12 106 HIS A C 1
ATOM 814 O O . HIS A 1 106 ? 7.43 0.957 8.594 1 95.12 106 HIS A O 1
ATOM 820 N N . LEU A 1 107 ? 6.191 0.01 7.023 1 93.81 107 LEU A N 1
ATOM 821 C CA . LEU A 1 107 ? 5.441 1.228 6.727 1 93.81 107 LEU A CA 1
ATOM 822 C C . LEU A 1 107 ? 4.527 1.598 7.887 1 93.81 107 LEU A C 1
ATOM 824 O O . LEU A 1 107 ? 4.113 2.754 8.016 1 93.81 107 LEU A O 1
ATOM 828 N N . SER A 1 108 ? 4.191 0.633 8.727 1 95.19 108 SER A N 1
ATOM 829 C CA . SER A 1 108 ? 3.328 0.916 9.867 1 95.19 108 SER A CA 1
ATOM 830 C C . SER A 1 108 ? 4.035 1.795 10.891 1 95.19 108 SER A C 1
ATOM 832 O O . SER A 1 108 ? 3.395 2.578 11.594 1 95.19 108 SER A O 1
ATOM 834 N N . ARG A 1 109 ? 5.371 1.729 10.945 1 95 109 ARG A N 1
ATOM 835 C CA . ARG A 1 109 ? 6.141 2.445 11.961 1 95 109 ARG A CA 1
ATOM 836 C C . ARG A 1 109 ? 6.02 3.953 11.773 1 95 109 ARG A C 1
ATOM 838 O O . ARG A 1 109 ? 5.57 4.664 12.672 1 95 109 ARG A O 1
ATOM 845 N N . PRO A 1 110 ? 6.391 4.461 10.633 1 96.56 110 PRO A N 1
ATOM 846 C CA . PRO A 1 110 ? 6.242 5.91 10.461 1 96.56 110 PRO A CA 1
ATOM 847 C C . PRO A 1 110 ? 4.785 6.367 10.547 1 96.56 110 PRO A C 1
ATOM 849 O O . PRO A 1 110 ? 4.516 7.5 10.953 1 96.56 110 PRO A O 1
ATOM 852 N N . LEU A 1 111 ? 3.816 5.574 10.156 1 96.31 111 LEU A N 1
ATOM 853 C CA . LEU A 1 111 ? 2.404 5.922 10.258 1 96.31 111 LEU A CA 1
ATOM 854 C C . LEU A 1 111 ? 1.992 6.094 11.711 1 96.31 111 LEU A C 1
ATOM 856 O O . LEU A 1 111 ? 1.294 7.051 12.055 1 96.31 111 LEU A O 1
ATOM 860 N N . ILE A 1 112 ? 2.418 5.172 12.555 1 97.56 112 ILE A N 1
ATOM 861 C CA . ILE A 1 112 ? 2.115 5.234 13.984 1 97.56 112 ILE A CA 1
ATOM 862 C C . ILE A 1 112 ? 2.725 6.5 14.586 1 97.56 112 ILE A C 1
ATOM 864 O O . ILE A 1 112 ? 2.064 7.215 15.336 1 97.56 112 ILE A O 1
ATOM 868 N N . LYS A 1 113 ? 4.02 6.773 14.242 1 96.44 113 LYS A N 1
ATOM 869 C CA . LYS A 1 113 ? 4.688 7.973 14.742 1 96.44 113 LYS A CA 1
ATOM 870 C C . LYS A 1 113 ? 3.922 9.234 14.344 1 96.44 113 LYS A C 1
ATOM 872 O O . LYS A 1 113 ? 3.771 10.156 15.148 1 96.44 113 LYS A O 1
ATOM 877 N N . THR A 1 114 ? 3.506 9.266 13.125 1 95.62 114 THR A N 1
ATOM 878 C CA . THR A 1 114 ? 2.758 10.406 12.617 1 95.62 114 THR A CA 1
ATOM 879 C C . THR A 1 114 ? 1.422 10.547 13.344 1 95.62 114 THR A C 1
ATOM 881 O O . THR A 1 114 ? 1.025 11.648 13.719 1 95.62 114 THR A O 1
ATOM 884 N N . ARG A 1 115 ? 0.693 9.414 13.5 1 96.5 115 ARG A N 1
ATOM 885 C CA . ARG A 1 115 ? -0.577 9.406 14.219 1 96.5 115 ARG A CA 1
ATOM 886 C C . ARG A 1 115 ? -0.41 9.953 15.633 1 96.5 115 ARG A C 1
ATOM 888 O O . ARG A 1 115 ? -1.204 10.789 16.078 1 96.5 115 ARG A O 1
ATOM 895 N N . VAL A 1 116 ? 0.632 9.539 16.359 1 96 116 VAL A N 1
ATOM 896 C CA . VAL A 1 116 ? 0.91 9.992 17.719 1 96 116 VAL A CA 1
ATOM 897 C C . VAL A 1 116 ? 1.194 11.492 17.719 1 96 116 VAL A C 1
ATOM 899 O O . VAL A 1 116 ? 0.72 12.219 18.594 1 96 116 VAL A O 1
ATOM 902 N N . SER A 1 117 ? 1.963 11.969 16.688 1 94.31 117 SER A N 1
ATOM 903 C CA . SER A 1 117 ? 2.236 13.398 16.547 1 94.31 117 SER A CA 1
ATOM 904 C C . SER A 1 117 ? 0.947 14.195 16.391 1 94.31 117 SER A C 1
ATOM 906 O O . SER A 1 117 ? 0.788 15.258 16.984 1 94.31 117 SER A O 1
ATOM 908 N N . PHE A 1 118 ? 0.028 13.742 15.555 1 94.81 118 PHE A N 1
ATOM 909 C CA . PHE A 1 118 ? -1.271 14.367 15.352 1 94.81 118 PHE A CA 1
ATOM 910 C C . PHE A 1 118 ? -2.055 14.43 16.656 1 94.81 118 PHE A C 1
ATOM 912 O O . PHE A 1 118 ? -2.643 15.461 16.984 1 94.81 118 PHE A O 1
ATOM 919 N N . LEU A 1 119 ? -2.031 13.32 17.422 1 94.69 119 LEU A N 1
ATOM 920 C CA . LEU A 1 119 ? -2.736 13.242 18.703 1 94.69 119 LEU A CA 1
ATOM 921 C C . LEU A 1 119 ? -2.178 14.258 19.688 1 94.69 119 LEU A C 1
ATOM 923 O O . LEU A 1 119 ? -2.936 14.906 20.406 1 94.69 119 LEU A O 1
ATOM 927 N N . ASN A 1 120 ? -0.861 14.484 19.672 1 92.44 120 ASN A N 1
ATOM 928 C CA . ASN A 1 120 ? -0.214 15.422 20.578 1 92.44 120 ASN A CA 1
ATOM 929 C C . ASN A 1 120 ? -0.637 16.859 20.312 1 92.44 120 ASN A C 1
ATOM 931 O O . ASN A 1 120 ? -0.803 17.656 21.234 1 92.44 120 ASN A O 1
ATOM 935 N N . ILE A 1 121 ? -0.862 17.219 19.078 1 88.06 121 ILE A N 1
ATOM 936 C CA . ILE A 1 121 ? -1.244 18.578 18.719 1 88.06 121 ILE A CA 1
ATOM 937 C C . ILE A 1 121 ? -2.715 18.812 19.062 1 88.06 121 ILE A C 1
ATOM 939 O O . ILE A 1 121 ? -3.098 19.906 19.469 1 88.06 121 ILE A O 1
ATOM 943 N N . LEU A 1 122 ? -3.486 17.781 18.922 1 88.44 122 LEU A N 1
ATOM 944 C CA . LEU A 1 122 ? -4.922 17.938 19.125 1 88.44 122 LEU A CA 1
ATOM 945 C C . LEU A 1 122 ? -5.266 17.906 20.609 1 88.44 122 LEU A C 1
ATOM 947 O O . LEU A 1 122 ? -6.328 18.391 21.016 1 88.44 122 LEU A O 1
ATOM 951 N N . ASN A 1 123 ? -4.473 17.266 21.359 1 84.94 123 ASN A N 1
ATOM 952 C CA . ASN A 1 123 ? -4.746 17.172 22.797 1 84.94 123 ASN A CA 1
ATOM 953 C C . ASN A 1 123 ? -4.113 18.344 23.547 1 84.94 123 ASN A C 1
ATOM 955 O O . ASN A 1 123 ? -4.281 18.453 24.766 1 84.94 123 ASN A O 1
ATOM 959 N N . HIS A 1 124 ? -3.332 19.25 22.906 1 72.25 124 HIS A N 1
ATOM 960 C CA . HIS A 1 124 ? -2.84 20.484 23.516 1 72.25 124 HIS A CA 1
ATOM 961 C C . HIS A 1 124 ? -3.564 21.703 22.969 1 72.25 124 HIS A C 1
ATOM 963 O O . HIS A 1 124 ? -3.916 22.609 23.719 1 72.25 124 HIS A O 1
ATOM 969 N N . MET B 1 1 ? 7.02 63.969 15.734 1 61.16 1 MET B N 1
ATOM 970 C CA . MET B 1 1 ? 5.848 63.281 15.164 1 61.16 1 MET B CA 1
ATOM 971 C C . MET B 1 1 ? 6.234 61.969 14.523 1 61.16 1 MET B C 1
ATOM 973 O O . MET B 1 1 ? 5.562 60.938 14.742 1 61.16 1 MET B O 1
ATOM 977 N N . MET B 1 2 ? 7.234 61.906 13.859 1 70 2 MET B N 1
ATOM 978 C CA . MET B 1 2 ? 7.6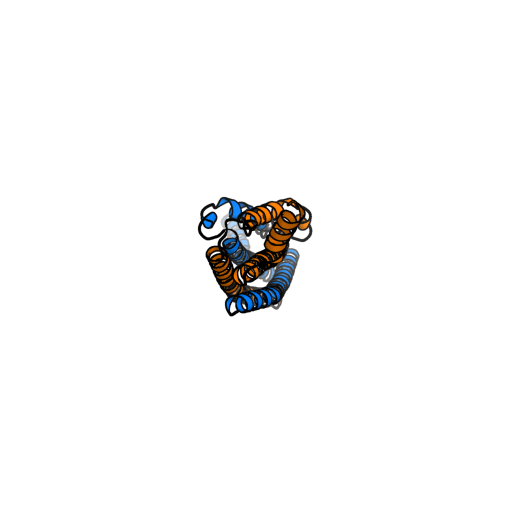25 60.719 13.102 1 70 2 MET B CA 1
ATOM 979 C C . MET B 1 2 ? 8.133 59.625 14.031 1 70 2 MET B C 1
ATOM 981 O O . MET B 1 2 ? 7.844 58.438 13.82 1 70 2 MET B O 1
ATOM 985 N N . LYS B 1 3 ? 8.797 60.062 15 1 74.44 3 LYS B N 1
ATOM 986 C CA . LYS B 1 3 ? 9.32 59.062 15.945 1 74.44 3 LYS B CA 1
ATOM 987 C C . LYS B 1 3 ? 8.188 58.375 16.703 1 74.44 3 LYS B C 1
ATOM 989 O O . LYS B 1 3 ? 8.227 57.156 16.906 1 74.44 3 LYS B O 1
ATOM 994 N N . LYS B 1 4 ? 7.211 59.031 17.141 1 70.75 4 LYS B N 1
ATOM 995 C CA . LYS B 1 4 ? 6.062 58.438 17.844 1 70.75 4 LYS B CA 1
ATOM 996 C C . LYS B 1 4 ? 5.289 57.5 16.938 1 70.75 4 LYS B C 1
ATOM 998 O O . LYS B 1 4 ? 4.824 56.438 17.375 1 70.75 4 LYS B O 1
ATOM 1003 N N . ALA B 1 5 ? 5.188 57.875 15.672 1 70.38 5 ALA B N 1
ATOM 1004 C CA . ALA B 1 5 ? 4.512 57.031 14.688 1 70.38 5 ALA B CA 1
ATOM 1005 C C . ALA B 1 5 ? 5.297 55.75 14.43 1 70.38 5 ALA B C 1
ATOM 1007 O O . ALA B 1 5 ? 4.711 54.656 14.289 1 70.38 5 ALA B O 1
ATOM 1008 N N . ILE B 1 6 ? 6.512 55.812 14.406 1 73.12 6 ILE B N 1
ATOM 1009 C CA . ILE B 1 6 ? 7.355 54.625 14.203 1 73.12 6 ILE B CA 1
ATOM 1010 C C . ILE B 1 6 ? 7.297 53.75 15.43 1 73.12 6 ILE B C 1
ATOM 1012 O O . ILE B 1 6 ? 7.211 52.5 15.312 1 73.12 6 ILE B O 1
ATOM 1016 N N . GLN B 1 7 ? 7.375 54.344 16.531 1 69.94 7 GLN B N 1
ATOM 1017 C CA . GLN B 1 7 ? 7.289 53.594 17.766 1 69.94 7 GLN B CA 1
ATOM 1018 C C . GLN B 1 7 ? 5.938 52.875 17.875 1 69.94 7 GLN B C 1
ATOM 1020 O O . GLN B 1 7 ? 5.859 51.75 18.328 1 69.94 7 GLN B O 1
ATOM 1025 N N . LYS B 1 8 ? 4.871 53.594 17.562 1 66.94 8 LYS B N 1
ATOM 1026 C CA . LYS B 1 8 ? 3.541 53 17.531 1 66.94 8 LYS B CA 1
ATOM 1027 C C . LYS B 1 8 ? 3.463 51.875 16.516 1 66.94 8 LYS B C 1
ATOM 1029 O O . LYS B 1 8 ? 2.85 50.844 16.781 1 66.94 8 LYS B O 1
ATOM 1034 N N . ALA B 1 9 ? 4.098 52.156 15.383 1 64.38 9 ALA B N 1
ATOM 1035 C CA . ALA B 1 9 ? 4.133 51.125 14.344 1 64.38 9 ALA B CA 1
ATOM 1036 C C . ALA B 1 9 ? 4.945 49.938 14.797 1 64.38 9 ALA B C 1
ATOM 1038 O O . ALA B 1 9 ? 4.57 48.781 14.531 1 64.38 9 ALA B O 1
ATOM 1039 N N . LEU B 1 10 ? 6.074 50.188 15.336 1 65.56 10 LEU B N 1
ATOM 1040 C CA . LEU B 1 10 ? 6.918 49.125 15.844 1 65.56 10 LEU B CA 1
ATOM 1041 C C . LEU B 1 10 ? 6.262 48.438 17.031 1 65.56 10 LEU B C 1
ATOM 1043 O O . LEU B 1 10 ? 6.398 47.219 17.219 1 65.56 10 LEU B O 1
ATOM 1047 N N . GLY B 1 11 ? 5.801 49.25 17.875 1 58.59 11 GLY B N 1
ATOM 1048 C CA . GLY B 1 11 ? 5.043 48.719 19 1 58.59 11 GLY B CA 1
ATOM 1049 C C . GLY B 1 11 ? 3.906 47.812 18.578 1 58.59 11 GLY B C 1
ATOM 1050 O O . GLY B 1 11 ? 3.619 46.812 19.25 1 58.59 11 GLY B O 1
ATOM 1051 N N . ASN B 1 12 ? 3.18 48.312 17.531 1 57.31 12 ASN B N 1
ATOM 1052 C CA . ASN B 1 12 ? 2.111 47.5 16.984 1 57.31 12 ASN B CA 1
ATOM 1053 C C . ASN B 1 12 ? 2.646 46.156 16.453 1 57.31 12 ASN B C 1
ATOM 1055 O O . ASN B 1 12 ? 1.943 45.156 16.5 1 57.31 12 ASN B O 1
ATOM 1059 N N . LEU B 1 13 ? 3.834 46.344 15.844 1 57.22 13 LEU B N 1
ATOM 1060 C CA . LEU B 1 13 ? 4.461 45.156 15.312 1 57.22 13 LEU B CA 1
ATOM 1061 C C . LEU B 1 13 ? 5.004 44.281 16.438 1 57.22 13 LEU B C 1
ATOM 1063 O O . LEU B 1 13 ? 5.008 43.031 16.344 1 57.22 13 LEU B O 1
ATOM 1067 N N . LYS B 1 14 ? 5.789 44.906 17.25 1 57.72 14 LYS B N 1
ATOM 1068 C CA . LYS B 1 14 ? 6.332 44.219 18.422 1 57.72 14 LYS B CA 1
ATOM 1069 C C . LYS B 1 14 ? 5.238 43.469 19.172 1 57.72 14 LYS B C 1
ATOM 1071 O O . LYS B 1 14 ? 5.48 42.406 19.75 1 57.72 14 LYS B O 1
ATOM 1076 N N . GLY B 1 15 ? 4.188 44.062 19.469 1 54.5 15 GLY B N 1
ATOM 1077 C CA . GLY B 1 15 ? 3.15 43.562 20.375 1 54.5 15 GLY B CA 1
ATOM 1078 C C . GLY B 1 15 ? 2.438 42.344 19.859 1 54.5 15 GLY B C 1
ATOM 1079 O O . GLY B 1 15 ? 1.754 41.656 20.609 1 54.5 15 GLY B O 1
ATOM 1080 N N . ALA B 1 16 ? 2.076 42.312 18.609 1 59.34 16 ALA B N 1
ATOM 1081 C CA . ALA B 1 16 ? 1.025 41.312 18.391 1 59.34 16 ALA B CA 1
ATOM 1082 C C . ALA B 1 16 ? 1.601 39.906 18.391 1 59.34 16 ALA B C 1
ATOM 1084 O O . ALA B 1 16 ? 2.066 39.406 17.359 1 59.34 16 ALA B O 1
ATOM 1085 N N . SER B 1 17 ? 2.416 39.594 19.438 1 70.38 17 SER B N 1
ATOM 1086 C CA . SER B 1 17 ? 2.75 38.188 19.594 1 70.38 17 SER B CA 1
ATOM 1087 C C . SER B 1 17 ? 1.638 37.281 19.078 1 70.38 17 SER B C 1
ATOM 1089 O O . SER B 1 17 ? 0.455 37.562 19.281 1 70.38 17 SER B O 1
ATOM 1091 N N . PRO B 1 18 ? 2.09 36.531 18.062 1 73.25 18 PRO B N 1
ATOM 1092 C CA . PRO B 1 18 ? 0.997 35.656 17.594 1 73.25 18 PRO B CA 1
ATOM 1093 C C . PRO B 1 18 ? 0.182 35.062 18.75 1 73.25 18 PRO B C 1
ATOM 1095 O O . PRO B 1 18 ? 0.735 34.75 19.797 1 73.25 18 PRO B O 1
ATOM 1098 N N . SER B 1 19 ? -1.074 35.281 18.688 1 81.75 19 SER B N 1
ATOM 1099 C CA . SER B 1 19 ? -1.967 34.656 19.656 1 81.75 19 SER B CA 1
ATOM 1100 C C . SER B 1 19 ? -1.713 33.156 19.766 1 81.75 19 SER B C 1
ATOM 1102 O O . SER B 1 19 ? -1.098 32.562 18.875 1 81.75 19 SER B O 1
ATOM 1104 N N . SER B 1 20 ? -1.928 32.594 20.844 1 82.56 20 SER B N 1
ATOM 1105 C CA . SER B 1 20 ? -1.826 31.141 21.062 1 82.56 20 SER B CA 1
ATOM 1106 C C . SER B 1 20 ? -2.494 30.375 19.922 1 82.56 20 SER B C 1
ATOM 1108 O O . SER B 1 20 ? -1.978 29.344 19.484 1 82.56 20 SER B O 1
ATOM 1110 N N . LYS B 1 21 ? -3.594 30.922 19.438 1 83.94 21 LYS B N 1
ATOM 1111 C CA . LYS B 1 21 ? -4.32 30.25 18.359 1 83.94 21 LYS B CA 1
ATOM 1112 C C . LYS B 1 21 ? -3.535 30.297 17.047 1 83.94 21 LYS B C 1
ATOM 1114 O O . LYS B 1 21 ? -3.576 29.344 16.266 1 83.94 21 LYS B O 1
ATOM 1119 N N . GLU B 1 22 ? -2.877 31.375 16.859 1 83.62 22 GLU B N 1
ATOM 1120 C CA . GLU B 1 22 ? -2.061 31.516 15.656 1 83.62 22 GLU B CA 1
ATOM 1121 C C . GLU B 1 22 ? -0.887 30.531 15.68 1 83.62 22 GLU B C 1
ATOM 1123 O O . GLU B 1 22 ? -0.551 29.938 14.656 1 83.62 22 GLU B O 1
ATOM 1128 N N . ILE B 1 23 ? -0.348 30.453 16.828 1 85.88 23 ILE B N 1
ATOM 1129 C CA . ILE B 1 23 ? 0.775 29.547 17 1 85.88 23 ILE B CA 1
ATOM 1130 C C . ILE B 1 23 ? 0.308 28.109 16.781 1 85.88 23 ILE B C 1
ATOM 1132 O O . ILE B 1 23 ? 0.982 27.328 16.109 1 85.88 23 ILE B O 1
ATOM 1136 N N . GLU B 1 24 ? -0.788 27.734 17.344 1 86.62 24 GLU B N 1
ATOM 1137 C CA . GLU B 1 24 ? -1.345 26.406 17.188 1 86.62 24 GLU B CA 1
ATOM 1138 C C . GLU B 1 24 ? -1.677 26.109 15.727 1 86.62 24 GLU B C 1
ATOM 1140 O O . GLU B 1 24 ? -1.474 25 15.242 1 86.62 24 GLU B O 1
ATOM 1145 N N . ALA B 1 25 ? -2.156 27.109 15.055 1 86.75 25 ALA B N 1
ATOM 1146 C CA . ALA B 1 25 ? -2.52 26.938 13.648 1 86.75 25 ALA B CA 1
ATOM 1147 C C . ALA B 1 25 ? -1.29 26.641 12.797 1 86.75 25 ALA B C 1
ATOM 1149 O O . ALA B 1 25 ? -1.346 25.812 11.891 1 86.75 25 ALA B O 1
ATOM 1150 N N . VAL B 1 26 ? -0.313 27.344 13.102 1 86.88 26 VAL B N 1
ATOM 1151 C CA . VAL B 1 26 ? 0.934 27.141 12.375 1 86.88 26 VAL B CA 1
ATOM 1152 C C . VAL B 1 26 ? 1.43 25.703 12.609 1 86.88 26 VAL B C 1
ATOM 1154 O O . VAL B 1 26 ? 1.874 25.047 11.68 1 86.88 26 VAL B O 1
ATOM 1157 N N . ALA B 1 27 ? 1.396 25.219 13.828 1 89.5 27 ALA B N 1
ATOM 1158 C CA . ALA B 1 27 ? 1.8 23.859 14.172 1 89.5 27 ALA B CA 1
ATOM 1159 C C . ALA B 1 27 ? 0.939 22.828 13.445 1 89.5 27 ALA B C 1
ATOM 1161 O O . ALA B 1 27 ? 1.445 21.812 12.977 1 89.5 27 ALA B O 1
ATOM 1162 N N . MET B 1 28 ? -0.292 23.109 13.328 1 90.56 28 MET B N 1
ATOM 1163 C CA . MET B 1 28 ? -1.228 22.203 12.656 1 90.56 28 MET B CA 1
ATOM 1164 C C . MET B 1 28 ? -0.914 22.094 11.172 1 90.56 28 MET B C 1
ATOM 1166 O O . MET B 1 28 ? -0.905 21 10.609 1 90.56 28 MET B O 1
ATOM 1170 N N . VAL B 1 29 ? -0.651 23.219 10.602 1 90.31 29 VAL B N 1
ATOM 1171 C CA . VAL B 1 29 ? -0.311 23.234 9.18 1 90.31 29 VAL B CA 1
ATOM 1172 C C . VAL B 1 29 ? 0.976 22.438 8.953 1 90.31 29 VAL B C 1
ATOM 1174 O O . VAL B 1 29 ? 1.082 21.672 7.992 1 90.31 29 VAL B O 1
ATOM 1177 N N . SER B 1 30 ? 1.926 22.594 9.812 1 91.69 30 SER B N 1
ATOM 1178 C CA . SER B 1 30 ? 3.184 21.859 9.734 1 91.69 30 SER B CA 1
ATOM 1179 C C . SER B 1 30 ? 2.951 20.359 9.836 1 91.69 30 SER B C 1
ATOM 1181 O O . SER B 1 30 ? 3.561 19.578 9.102 1 91.69 30 SER B O 1
ATOM 1183 N N . MET B 1 31 ? 2.061 19.922 10.672 1 92.44 31 MET B N 1
ATOM 1184 C CA . MET B 1 31 ? 1.757 18.5 10.859 1 92.44 31 MET B CA 1
ATOM 1185 C C . MET B 1 31 ? 1.067 17.922 9.633 1 92.44 31 MET B C 1
ATOM 1187 O O . MET B 1 31 ? 1.297 16.766 9.273 1 92.44 31 MET B O 1
ATOM 1191 N N . LEU B 1 32 ? 0.245 18.703 9.047 1 93.06 32 LEU B N 1
ATOM 1192 C CA . LEU B 1 32 ? -0.415 18.266 7.824 1 93.06 32 LEU B CA 1
ATOM 1193 C C . LEU B 1 32 ? 0.604 18 6.719 1 93.06 32 LEU B C 1
ATOM 1195 O O . LEU B 1 32 ? 0.5 17.016 5.988 1 93.06 32 LEU B O 1
ATOM 1199 N N . LYS B 1 33 ? 1.565 18.875 6.695 1 92.38 33 LYS B N 1
ATOM 1200 C CA . LYS B 1 33 ? 2.623 18.719 5.699 1 92.38 33 LYS B CA 1
ATOM 1201 C C . LYS B 1 33 ? 3.441 17.453 5.977 1 92.38 33 LYS B C 1
ATOM 1203 O O . LYS B 1 33 ? 3.799 16.719 5.051 1 92.38 33 LYS B O 1
ATOM 1208 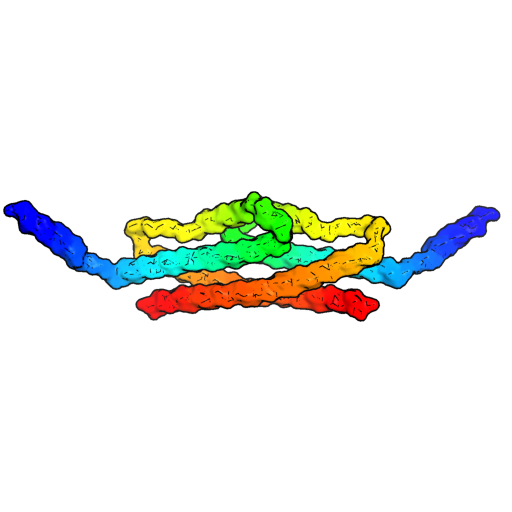N N . GLU B 1 34 ? 3.703 17.219 7.227 1 92.88 34 GLU B N 1
ATOM 1209 C CA . GLU B 1 34 ? 4.418 16 7.621 1 92.88 34 GLU B CA 1
ATOM 1210 C C . GLU B 1 34 ? 3.613 14.758 7.277 1 92.88 34 GLU B C 1
ATOM 1212 O O . GLU B 1 34 ? 4.168 13.781 6.766 1 92.88 34 GLU B O 1
ATOM 1217 N N . GLY B 1 35 ? 2.344 14.75 7.594 1 93.69 35 GLY B N 1
ATOM 1218 C CA . GLY B 1 35 ? 1.478 13.633 7.254 1 93.69 35 GLY B CA 1
ATOM 1219 C C . GLY B 1 35 ? 1.437 13.344 5.766 1 93.69 35 GLY B C 1
ATOM 1220 O O . GLY B 1 35 ? 1.434 12.188 5.352 1 93.69 35 GLY B O 1
ATOM 1221 N N . GLU B 1 36 ? 1.401 14.383 5.027 1 92 36 GLU B N 1
ATOM 1222 C CA . GLU B 1 36 ? 1.42 14.242 3.574 1 92 36 GLU B CA 1
ATOM 1223 C C . GLU B 1 36 ? 2.711 13.578 3.102 1 92 36 GLU B C 1
ATOM 1225 O O . GLU B 1 36 ? 2.686 12.703 2.23 1 92 36 GLU B O 1
ATOM 1230 N N . ALA B 1 37 ? 3.816 13.945 3.613 1 92.94 37 ALA B N 1
ATOM 1231 C CA . ALA B 1 37 ? 5.109 13.383 3.234 1 92.94 37 ALA B CA 1
ATOM 1232 C C . ALA B 1 37 ? 5.18 11.891 3.566 1 92.94 37 ALA B C 1
ATOM 1234 O O . ALA B 1 37 ? 5.68 11.094 2.768 1 92.94 37 ALA B O 1
ATOM 1235 N N . VAL B 1 38 ? 4.645 11.555 4.719 1 94.69 38 VAL B N 1
ATOM 1236 C CA . VAL B 1 38 ? 4.621 10.148 5.133 1 94.69 38 VAL B CA 1
ATOM 1237 C C . VAL B 1 38 ? 3.721 9.352 4.195 1 94.69 38 VAL B C 1
ATOM 1239 O O . VAL B 1 38 ? 4.086 8.258 3.75 1 94.69 38 VAL B O 1
ATOM 1242 N N . THR B 1 39 ? 2.59 9.891 3.85 1 92.38 39 THR B N 1
ATOM 1243 C CA . THR B 1 39 ? 1.661 9.227 2.938 1 92.38 39 THR B CA 1
ATOM 1244 C C . THR B 1 39 ? 2.303 9.023 1.568 1 92.38 39 THR B C 1
ATOM 1246 O O . THR B 1 39 ? 2.189 7.945 0.98 1 92.38 39 THR B O 1
ATOM 1249 N N . ARG B 1 40 ? 2.984 10.016 1.181 1 90.62 40 ARG B N 1
ATOM 1250 C CA . ARG B 1 40 ? 3.676 9.914 -0.101 1 90.62 40 ARG B CA 1
ATOM 1251 C C . ARG B 1 40 ? 4.715 8.805 -0.079 1 90.62 40 ARG B C 1
ATOM 1253 O O . ARG B 1 40 ? 4.832 8.039 -1.037 1 90.62 40 ARG B O 1
ATOM 1260 N N . THR B 1 41 ? 5.438 8.727 0.954 1 92.25 41 THR B N 1
ATOM 1261 C CA . THR B 1 41 ? 6.457 7.691 1.09 1 92.25 41 THR B CA 1
ATOM 1262 C C . THR B 1 41 ? 5.82 6.301 1.075 1 92.25 41 THR B C 1
ATOM 1264 O O . THR B 1 41 ? 6.332 5.387 0.427 1 92.25 41 THR B O 1
ATOM 1267 N N . VAL B 1 42 ? 4.715 6.16 1.78 1 93.06 42 VAL B N 1
ATOM 1268 C CA . VAL B 1 42 ? 4.008 4.883 1.846 1 93.06 42 VAL B CA 1
ATOM 1269 C C . VAL B 1 42 ? 3.572 4.461 0.444 1 93.06 42 VAL B C 1
ATOM 1271 O O . VAL B 1 42 ? 3.834 3.332 0.019 1 93.06 42 VAL B O 1
ATOM 1274 N N . PHE B 1 43 ? 3.104 5.344 -0.35 1 90.06 43 PHE B N 1
ATOM 1275 C CA . PHE B 1 43 ? 2.574 5.012 -1.668 1 90.06 43 PHE B CA 1
ATOM 1276 C C . PHE B 1 43 ? 3.703 4.805 -2.67 1 90.06 43 PHE B C 1
ATOM 1278 O O . PHE B 1 43 ? 3.592 3.977 -3.574 1 90.06 43 PHE B O 1
ATOM 1285 N N . LYS B 1 44 ? 4.727 5.516 -2.455 1 88.56 44 LYS B N 1
ATOM 1286 C CA . LYS B 1 44 ? 5.898 5.305 -3.301 1 88.56 44 LYS B CA 1
ATOM 1287 C C . LYS B 1 44 ? 6.488 3.914 -3.082 1 88.56 44 LYS B C 1
ATOM 1289 O O . LYS B 1 44 ? 6.836 3.225 -4.043 1 88.56 44 LYS B O 1
ATOM 1294 N N . THR B 1 45 ? 6.59 3.578 -1.811 1 90.06 45 THR B N 1
ATOM 1295 C CA . THR B 1 45 ? 7.094 2.256 -1.459 1 90.06 45 THR B CA 1
ATOM 1296 C C . THR B 1 45 ? 6.203 1.163 -2.037 1 90.06 45 THR B C 1
ATOM 1298 O O . THR B 1 45 ? 6.691 0.219 -2.662 1 90.06 45 THR B O 1
ATOM 1301 N N . MET B 1 46 ? 4.879 1.316 -1.861 1 87.81 46 MET B N 1
ATOM 1302 C CA . MET B 1 46 ? 3.934 0.344 -2.4 1 87.81 46 MET B CA 1
ATOM 1303 C C . MET B 1 46 ? 4.031 0.275 -3.922 1 87.81 46 MET B C 1
ATOM 1305 O O . MET B 1 46 ? 4.023 -0.813 -4.5 1 87.81 46 MET B O 1
ATOM 1309 N N . PHE B 1 47 ? 4.188 1.413 -4.559 1 85.5 47 PHE B N 1
ATOM 1310 C CA . PHE B 1 47 ? 4.258 1.507 -6.012 1 85.5 47 PHE B CA 1
ATOM 1311 C C . PHE B 1 47 ? 5.484 0.774 -6.543 1 85.5 47 PHE B C 1
ATOM 1313 O O . PHE B 1 47 ? 5.438 0.174 -7.617 1 85.5 47 PHE B O 1
ATOM 1320 N N . SER B 1 48 ? 6.465 0.756 -5.883 1 85.56 48 SER B N 1
ATOM 1321 C CA . SER B 1 48 ? 7.711 0.141 -6.336 1 85.56 48 SER B CA 1
ATOM 1322 C C . SER B 1 48 ? 7.559 -1.369 -6.48 1 85.56 48 SER B C 1
ATOM 1324 O O . SER B 1 48 ? 8.234 -1.99 -7.301 1 85.56 48 SER B O 1
ATOM 1326 N N . PHE B 1 49 ? 6.676 -1.932 -5.738 1 83.88 49 PHE B N 1
ATOM 1327 C CA . PHE B 1 49 ? 6.461 -3.373 -5.801 1 83.88 49 PHE B CA 1
ATOM 1328 C C . PHE B 1 49 ? 5.73 -3.756 -7.086 1 83.88 49 PHE B C 1
ATOM 1330 O O . PHE B 1 49 ? 5.883 -4.875 -7.582 1 83.88 49 PHE B O 1
ATOM 1337 N N . ILE B 1 50 ? 4.922 -2.941 -7.527 1 78.31 50 ILE B N 1
ATOM 1338 C CA . ILE B 1 50 ? 4.148 -3.227 -8.734 1 78.31 50 ILE B CA 1
ATOM 1339 C C . ILE B 1 50 ? 5.004 -2.953 -9.969 1 78.31 50 ILE B C 1
ATOM 1341 O O . ILE B 1 50 ? 4.973 -3.719 -10.938 1 78.31 50 ILE B O 1
ATOM 1345 N N . SER B 1 51 ? 5.613 -1.887 -9.984 1 74.69 51 SER B N 1
ATOM 1346 C CA . SER B 1 51 ? 6.34 -1.434 -11.164 1 74.69 51 SER B CA 1
ATOM 1347 C C . SER B 1 51 ? 7.609 -2.252 -11.383 1 74.69 51 SER B C 1
ATOM 1349 O O . SER B 1 51 ? 8.078 -2.389 -12.508 1 74.69 51 SER B O 1
ATOM 1351 N N . GLY B 1 52 ? 8.102 -2.939 -10.359 1 68.56 52 GLY B N 1
ATOM 1352 C CA . GLY B 1 52 ? 9.352 -3.678 -10.492 1 68.56 52 GLY B CA 1
ATOM 1353 C C . GLY B 1 52 ? 10.57 -2.777 -10.602 1 68.56 52 GLY B C 1
ATOM 1354 O O . GLY B 1 52 ? 10.438 -1.556 -10.695 1 68.56 52 GLY B O 1
ATOM 1355 N N . PRO B 1 53 ? 11.75 -3.416 -10.422 1 61.56 53 PRO B N 1
ATOM 1356 C CA . PRO B 1 53 ? 12.984 -2.631 -10.453 1 61.56 53 PRO B CA 1
ATOM 1357 C C . PRO B 1 53 ? 13.156 -1.858 -11.758 1 61.56 53 PRO B C 1
ATOM 1359 O O . PRO B 1 53 ? 13.703 -0.753 -11.766 1 61.56 53 PRO B O 1
ATOM 1362 N N . LYS B 1 54 ? 12.805 -2.449 -12.875 1 58.09 54 LYS B N 1
ATOM 1363 C CA . LYS B 1 54 ? 13.047 -1.829 -14.172 1 58.09 54 LYS B CA 1
ATOM 1364 C C . LYS B 1 54 ? 12.109 -0.648 -14.406 1 58.09 54 LYS B C 1
ATOM 1366 O O . LYS B 1 54 ? 12.484 0.329 -15.055 1 58.09 54 LYS B O 1
ATOM 1371 N N . THR B 1 55 ? 10.906 -0.844 -14.086 1 54.69 55 THR B N 1
ATOM 1372 C CA . THR B 1 55 ? 9.922 0.203 -14.344 1 54.69 55 THR B CA 1
ATOM 1373 C C . THR B 1 55 ? 10.109 1.372 -13.383 1 54.69 55 THR B C 1
ATOM 1375 O O . THR B 1 55 ? 9.562 2.455 -13.602 1 54.69 55 THR B O 1
ATOM 1378 N N . GLN B 1 56 ? 10.766 0.978 -12.258 1 54.09 56 GLN B N 1
ATOM 1379 C CA . GLN B 1 56 ? 11.016 2.1 -11.359 1 54.09 56 GLN B CA 1
ATOM 1380 C C . GLN B 1 56 ? 11.688 3.256 -12.094 1 54.09 56 GLN B C 1
ATOM 1382 O O . GLN B 1 56 ? 11.516 4.418 -11.727 1 54.09 56 GLN B O 1
ATOM 1387 N N . SER B 1 57 ? 12.375 2.691 -13.047 1 48.66 57 SER B N 1
ATOM 1388 C CA . SER B 1 57 ? 13.047 3.764 -13.773 1 48.66 57 SER B CA 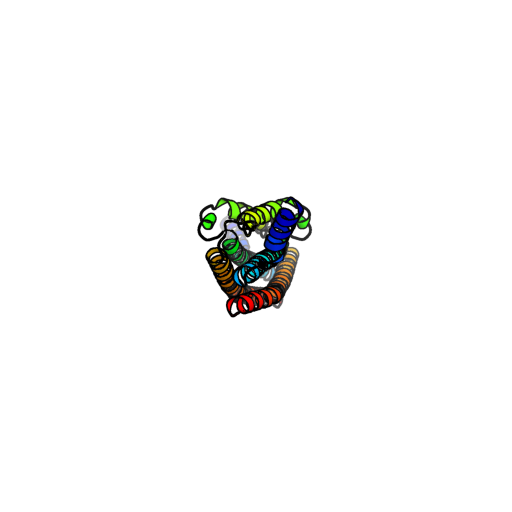1
ATOM 1389 C C . SER B 1 57 ? 12.047 4.66 -14.492 1 48.66 57 SER B C 1
ATOM 1391 O O . SER B 1 57 ? 12.359 5.805 -14.828 1 48.66 57 SER B O 1
ATOM 1393 N N . LYS B 1 58 ? 10.992 3.859 -15.086 1 54.03 58 LYS B N 1
ATOM 1394 C CA . LYS B 1 58 ? 10.219 4.824 -15.859 1 54.03 58 LYS B CA 1
ATOM 1395 C C . LYS B 1 58 ? 9.289 5.629 -14.961 1 54.03 58 LYS B C 1
ATOM 1397 O O . LYS B 1 58 ? 8.375 5.078 -14.344 1 54.03 58 LYS B O 1
ATOM 1402 N N . GLN B 1 59 ? 9.656 6.711 -14.359 1 58.84 59 GLN B N 1
ATOM 1403 C CA . GLN B 1 59 ? 9.172 7.867 -13.609 1 58.84 59 GLN B CA 1
ATOM 1404 C C . GLN B 1 59 ? 7.719 8.18 -13.969 1 58.84 59 GLN B C 1
ATOM 1406 O O . GLN B 1 59 ? 6.98 8.727 -13.148 1 58.84 59 GLN B O 1
ATOM 1411 N N . SER B 1 60 ? 7.332 7.5 -15.055 1 65.44 60 SER B N 1
ATOM 1412 C CA . SER B 1 60 ? 6.074 7.988 -15.609 1 65.44 60 SER B CA 1
ATOM 1413 C C . SER B 1 60 ? 4.879 7.434 -14.852 1 65.44 60 SER B C 1
ATOM 1415 O O . SER B 1 60 ? 3.932 8.164 -14.555 1 65.44 60 SER B O 1
ATOM 1417 N N . GLY B 1 61 ? 5 6.105 -14.414 1 71.62 61 GLY B N 1
ATOM 1418 C CA . GLY B 1 61 ? 3.855 5.566 -13.688 1 71.62 61 GLY B CA 1
ATOM 1419 C C . GLY B 1 61 ? 3.664 6.195 -12.32 1 71.62 61 GLY B C 1
ATOM 1420 O O . GLY B 1 61 ? 2.539 6.516 -11.938 1 71.62 61 GLY B O 1
ATOM 1421 N N . TRP B 1 62 ? 4.73 6.461 -11.664 1 80.06 62 TRP B N 1
ATOM 1422 C CA . TRP B 1 62 ? 4.668 7.09 -10.352 1 80.06 62 TRP B CA 1
ATOM 1423 C C . TRP B 1 62 ? 4.141 8.516 -10.453 1 80.06 62 TRP B C 1
ATOM 1425 O O . TRP B 1 62 ? 3.426 8.984 -9.562 1 80.06 62 TRP B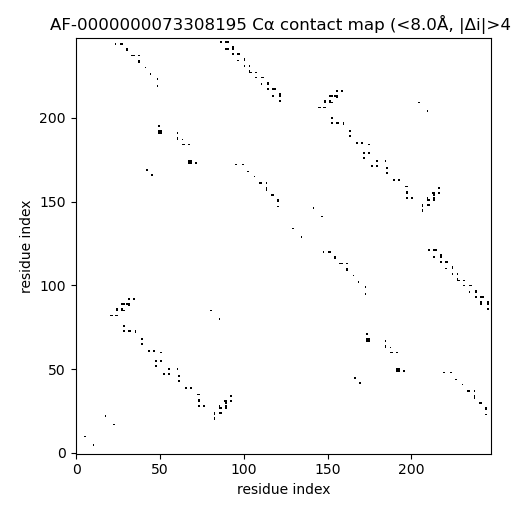 O 1
ATOM 1435 N N . SER B 1 63 ? 4.469 9.125 -11.555 1 78.81 63 SER B N 1
ATOM 1436 C CA . SER B 1 63 ? 4.031 10.508 -11.742 1 78.81 63 SER B CA 1
ATOM 1437 C C . SER B 1 63 ? 2.512 10.617 -11.711 1 78.81 63 SER B C 1
ATOM 1439 O O . SER B 1 63 ? 1.961 11.555 -11.133 1 78.81 63 SER B O 1
ATOM 1441 N N . LEU B 1 64 ? 1.888 9.672 -12.25 1 74.12 64 LEU B N 1
ATOM 1442 C CA . LEU B 1 64 ? 0.429 9.672 -12.234 1 74.12 64 LEU B CA 1
ATOM 1443 C C . LEU B 1 64 ? -0.098 9.547 -10.805 1 74.12 64 LEU B C 1
ATOM 1445 O O . LEU B 1 64 ? -1.001 10.289 -10.414 1 74.12 64 LEU B O 1
ATOM 1449 N N . VAL B 1 65 ? 0.454 8.656 -10.039 1 77.5 65 VAL B N 1
ATOM 1450 C CA . VAL B 1 65 ? 0.047 8.438 -8.656 1 77.5 65 VAL B CA 1
ATOM 1451 C C . VAL B 1 65 ? 0.372 9.672 -7.82 1 77.5 65 VAL B C 1
ATOM 1453 O O . VAL B 1 65 ? -0.447 10.117 -7.012 1 77.5 65 VAL B O 1
ATOM 1456 N N . SER B 1 66 ? 1.512 10.203 -8.055 1 82 66 SER B N 1
ATOM 1457 C CA . SER B 1 66 ? 1.957 11.383 -7.32 1 82 66 SER B CA 1
ATOM 1458 C C . SER B 1 66 ? 1.064 12.586 -7.613 1 82 66 SER B C 1
ATOM 1460 O O . SER B 1 66 ? 0.78 13.391 -6.719 1 82 66 SER B O 1
ATOM 1462 N N . ASN B 1 67 ? 0.651 12.695 -8.805 1 79.19 67 ASN B N 1
ATOM 1463 C CA . ASN B 1 67 ? -0.246 13.781 -9.172 1 79.19 67 ASN B CA 1
ATOM 1464 C C . ASN B 1 67 ? -1.578 13.688 -8.438 1 79.19 67 ASN B C 1
ATOM 1466 O O . ASN B 1 67 ? -2.135 14.703 -8.008 1 79.19 67 ASN B O 1
ATOM 1470 N N . LEU B 1 68 ? -2.057 12.531 -8.305 1 76.12 68 LEU B N 1
ATOM 1471 C CA . LEU B 1 68 ? -3.293 12.32 -7.566 1 76.12 68 LEU B CA 1
ATOM 1472 C C . LEU B 1 68 ? -3.117 12.695 -6.098 1 76.12 68 LEU B C 1
ATOM 1474 O O . LEU B 1 68 ? -4.02 13.273 -5.488 1 76.12 68 LEU B O 1
ATOM 1478 N N . MET B 1 69 ? -2.002 12.414 -5.559 1 79.06 69 MET B N 1
ATOM 1479 C CA . MET B 1 69 ? -1.701 12.742 -4.168 1 79.06 69 MET B CA 1
ATOM 1480 C C . MET B 1 69 ? -1.567 14.25 -3.979 1 79.06 69 MET B C 1
ATOM 1482 O O . MET B 1 69 ? -1.924 14.781 -2.926 1 79.06 69 MET B O 1
ATOM 1486 N N . HIS B 1 70 ? -1.019 14.906 -4.949 1 75.19 70 HIS B N 1
ATOM 1487 C CA . HIS B 1 70 ? -0.801 16.344 -4.887 1 75.19 70 HIS B CA 1
ATOM 1488 C C . HIS B 1 70 ? -2.125 17.094 -4.852 1 75.19 70 HIS B C 1
ATOM 1490 O O . HIS B 1 70 ? -2.232 18.141 -4.203 1 75.19 70 HIS B O 1
ATOM 1496 N N . ARG B 1 71 ? -3.096 16.531 -5.523 1 70.94 71 ARG B N 1
ATOM 1497 C CA . ARG B 1 71 ? -4.395 17.188 -5.527 1 70.94 71 ARG B CA 1
ATOM 1498 C C . ARG B 1 71 ? -5.02 17.188 -4.133 1 70.94 71 ARG B C 1
ATOM 1500 O O . ARG B 1 71 ? -5.77 18.094 -3.775 1 70.94 71 ARG B O 1
ATOM 1507 N N . LYS B 1 72 ? -4.652 16.297 -3.326 1 64.19 72 LYS B N 1
ATOM 1508 C CA . LYS B 1 72 ? -5.199 16.172 -1.979 1 64.19 72 LYS B CA 1
ATOM 1509 C C . LYS B 1 72 ? -4.297 16.844 -0.954 1 64.19 72 LYS B C 1
ATOM 1511 O O . LYS B 1 72 ? -4.559 16.781 0.249 1 64.19 72 LYS B O 1
ATOM 1516 N N . ARG B 1 73 ? -3.379 17.609 -1.491 1 62.81 73 ARG B N 1
ATOM 1517 C CA . ARG B 1 73 ? -2.377 18.234 -0.634 1 62.81 73 ARG B CA 1
ATOM 1518 C C . ARG B 1 73 ? -2.998 19.328 0.214 1 62.81 73 ARG B C 1
ATOM 1520 O O . ARG B 1 73 ? -4.012 19.922 -0.168 1 62.81 73 ARG B O 1
ATOM 1527 N N . VAL B 1 74 ? -2.494 19.406 1.464 1 61.75 74 VAL B N 1
ATOM 1528 C CA . VAL B 1 74 ? -2.84 20.5 2.367 1 61.75 74 VAL B CA 1
ATOM 1529 C C . VAL B 1 74 ? -2.641 21.828 1.661 1 61.75 74 VAL B C 1
ATOM 1531 O O . VAL B 1 74 ? -1.579 22.094 1.088 1 61.75 74 VAL B O 1
ATOM 1534 N N . PRO B 1 75 ? -3.943 22.5 1.365 1 58.97 75 PRO B N 1
ATOM 1535 C CA . PRO B 1 75 ? -3.75 23.844 0.798 1 58.97 75 PRO B CA 1
ATOM 1536 C C . PRO B 1 75 ? -2.754 24.688 1.596 1 58.97 75 PRO B C 1
ATOM 1538 O O . PRO B 1 75 ? -2.613 24.5 2.807 1 58.97 75 PRO B O 1
ATOM 1541 N N . ALA B 1 76 ? -1.889 25.359 0.833 1 58.25 76 ALA B N 1
ATOM 1542 C CA . ALA B 1 76 ? -0.986 26.312 1.469 1 58.25 76 ALA B CA 1
ATOM 1543 C C . ALA B 1 76 ? -1.744 27.234 2.424 1 58.25 76 ALA B C 1
ATOM 1545 O O . ALA B 1 76 ? -2.918 27.531 2.199 1 58.25 76 ALA B O 1
ATOM 1546 N N . TYR B 1 77 ? -1.209 27.406 3.588 1 56.66 77 TYR B N 1
ATOM 1547 C CA . TYR B 1 77 ? -1.763 28.328 4.574 1 56.66 77 TYR B CA 1
ATOM 1548 C C . TYR B 1 77 ? -2.293 29.594 3.906 1 56.66 77 TYR B C 1
ATOM 1550 O O . TYR B 1 77 ? -1.562 30.266 3.186 1 56.66 77 TYR B O 1
ATOM 1558 N N . LYS B 1 78 ? -3.596 29.641 3.65 1 57.97 78 LYS B N 1
ATOM 1559 C CA . LYS B 1 78 ? -4.152 30.938 3.275 1 57.97 78 LYS B CA 1
ATOM 1560 C C . LYS B 1 78 ? -4.527 31.75 4.508 1 57.97 78 LYS B C 1
ATOM 1562 O O . LYS B 1 78 ? -5.023 31.203 5.496 1 57.97 78 LYS B O 1
ATOM 1567 N N . GLU B 1 79 ? -4.008 32.812 4.617 1 56.97 79 GLU B N 1
ATOM 1568 C CA . GLU B 1 79 ? -4.305 33.781 5.66 1 56.97 79 GLU B CA 1
ATOM 1569 C C . GLU B 1 79 ? -5.762 33.688 6.098 1 56.97 79 GLU B C 1
ATOM 1571 O O . GLU B 1 79 ? -6.082 33.938 7.266 1 56.97 79 GLU B O 1
ATOM 1576 N N . GLU B 1 80 ? -6.594 33.188 5.156 1 60.84 80 GLU B N 1
ATOM 1577 C CA . GLU B 1 80 ? -8.016 33.188 5.492 1 60.84 80 GLU B CA 1
ATOM 1578 C C . GLU B 1 80 ? -8.414 31.906 6.195 1 60.84 80 GLU B C 1
ATOM 1580 O O . GLU B 1 80 ? -9.539 31.781 6.695 1 60.84 80 GLU B O 1
ATOM 1585 N N . GLU B 1 81 ? -7.406 31.016 6.285 1 65 81 GLU B N 1
ATOM 1586 C CA . GLU B 1 81 ? -7.777 29.797 6.977 1 65 81 GLU B CA 1
ATOM 1587 C C . GLU B 1 81 ? -7.824 30 8.484 1 65 81 GLU B C 1
ATOM 1589 O O . GLU B 1 81 ? -6.953 30.672 9.055 1 65 81 GLU B O 1
ATOM 1594 N N . THR B 1 82 ? -9 29.875 9.023 1 77.5 82 THR B N 1
ATOM 1595 C CA . THR B 1 82 ? -9.242 30.031 10.453 1 77.5 82 THR B CA 1
ATOM 1596 C C . THR B 1 82 ? -8.703 28.844 11.234 1 77.5 82 THR B C 1
ATOM 1598 O O . THR B 1 82 ? -8.461 27.781 10.664 1 77.5 82 THR B O 1
ATOM 1601 N N . TYR B 1 83 ? -8.453 29.109 12.383 1 79.94 83 TYR B N 1
ATOM 1602 C CA . TYR B 1 83 ? -8.039 28.078 13.32 1 79.94 83 TYR B CA 1
ATOM 1603 C C . TYR B 1 83 ? -8.977 26.875 13.25 1 79.94 83 TYR B C 1
ATOM 1605 O O . TYR B 1 83 ? -8.531 25.734 13.273 1 79.94 83 TYR B O 1
ATOM 1613 N N . ALA B 1 84 ? -10.242 27.156 13.172 1 83.38 84 ALA B N 1
ATOM 1614 C CA . ALA B 1 84 ? -11.242 26.094 13.141 1 83.38 84 ALA B CA 1
ATOM 1615 C C . ALA B 1 84 ? -11.062 25.203 11.914 1 83.38 84 ALA B C 1
ATOM 1617 O O . ALA B 1 84 ? -11.219 23.984 11.992 1 83.38 84 ALA B O 1
ATOM 1618 N N . ASN B 1 85 ? -10.688 25.766 10.828 1 86 85 ASN B N 1
ATOM 1619 C CA . ASN B 1 85 ? -10.469 25 9.602 1 86 85 ASN B CA 1
ATOM 1620 C C . ASN B 1 85 ? -9.211 24.141 9.695 1 86 85 ASN B C 1
ATOM 1622 O O . ASN B 1 85 ? -9.219 22.984 9.281 1 86 85 ASN B O 1
ATOM 1626 N N . GLU B 1 86 ? -8.211 24.734 10.32 1 88.25 86 GLU B N 1
ATOM 1627 C CA . GLU B 1 86 ? -6.98 23.953 10.469 1 88.25 86 GLU B CA 1
ATOM 1628 C C . GLU B 1 86 ? -7.188 22.766 11.406 1 88.25 86 GLU B C 1
ATOM 1630 O O . GLU B 1 86 ? -6.688 21.672 11.148 1 88.25 86 GLU B O 1
ATOM 1635 N N . PHE B 1 87 ? -7.926 23.016 12.398 1 88.19 87 PHE B N 1
ATOM 1636 C CA . PHE B 1 87 ? -8.219 21.953 13.352 1 88.19 87 PHE B CA 1
ATOM 1637 C C . PHE B 1 87 ? -9.008 20.828 12.688 1 88.19 87 PHE B C 1
ATOM 1639 O O . PHE B 1 87 ? -8.703 19.656 12.891 1 88.19 87 PHE B O 1
ATOM 1646 N N . ALA B 1 88 ? -9.992 21.156 11.914 1 90.38 88 ALA B N 1
ATOM 1647 C CA . ALA B 1 88 ? -10.797 20.156 11.219 1 90.38 88 ALA B CA 1
ATOM 1648 C C . ALA B 1 88 ? -9.938 19.359 10.234 1 90.38 88 ALA B C 1
ATOM 1650 O O . ALA B 1 88 ? -10.117 18.141 10.094 1 90.38 88 ALA B O 1
ATOM 1651 N N . ASN B 1 89 ? -9.047 20.016 9.602 1 90.06 89 ASN B N 1
ATOM 1652 C CA . ASN B 1 89 ? -8.164 19.359 8.656 1 90.06 89 ASN B CA 1
ATOM 1653 C C . ASN B 1 89 ? -7.246 18.359 9.352 1 90.06 89 ASN B C 1
ATOM 1655 O O . ASN B 1 89 ? -7.031 17.25 8.852 1 90.06 89 ASN B O 1
ATOM 1659 N N . VAL B 1 90 ? -6.719 18.719 10.469 1 92.62 90 VAL B N 1
ATOM 1660 C CA . VAL B 1 90 ? -5.82 17.859 11.219 1 92.62 90 VAL B CA 1
ATOM 1661 C C . VAL B 1 90 ? -6.598 16.656 11.758 1 92.62 90 VAL B C 1
ATOM 1663 O O . VAL B 1 90 ? -6.113 15.523 11.711 1 92.62 90 VAL B O 1
ATOM 1666 N N . ASP B 1 91 ? -7.82 16.969 12.227 1 93.44 91 ASP B N 1
ATOM 1667 C CA . ASP B 1 91 ? -8.672 15.891 12.719 1 93.44 91 ASP B CA 1
ATOM 1668 C C . ASP B 1 91 ? -8.984 14.891 11.609 1 93.44 91 ASP B C 1
ATOM 1670 O O . ASP B 1 91 ? -8.992 13.68 11.836 1 93.44 91 ASP B O 1
ATOM 1674 N N . GLY B 1 92 ? -9.312 15.391 10.43 1 92.06 92 GLY B N 1
ATOM 1675 C CA . GLY B 1 92 ? -9.531 14.523 9.281 1 92.06 92 GLY B CA 1
ATOM 1676 C C . GLY B 1 92 ? -8.305 13.711 8.906 1 92.06 92 GLY B C 1
ATOM 1677 O O . GLY B 1 92 ? -8.414 12.523 8.594 1 92.06 92 GLY B O 1
ATOM 1678 N N . ALA B 1 93 ? -7.152 14.328 8.891 1 92.56 93 ALA B N 1
ATOM 1679 C CA . ALA B 1 93 ? -5.906 13.633 8.578 1 92.56 93 ALA B CA 1
ATOM 1680 C C . ALA B 1 93 ? -5.637 12.516 9.586 1 92.56 93 ALA B C 1
ATOM 1682 O O . ALA B 1 93 ? -5.242 11.414 9.203 1 92.56 93 ALA B O 1
ATOM 1683 N N . LEU B 1 94 ? -5.883 12.797 10.883 1 95.38 94 LEU B N 1
ATOM 1684 C CA . LEU B 1 94 ? -5.703 11.789 11.922 1 95.38 94 LEU B CA 1
ATOM 1685 C C . LEU B 1 94 ? -6.578 10.562 11.648 1 95.38 94 LEU B C 1
ATOM 1687 O O . LEU B 1 94 ? -6.098 9.43 11.719 1 95.38 94 LEU B O 1
ATOM 1691 N N . SER B 1 95 ? -7.844 10.781 11.328 1 94.56 95 SER B N 1
ATOM 1692 C CA . SER B 1 95 ? -8.758 9.688 11.023 1 94.56 95 SER B CA 1
ATOM 1693 C C . SER B 1 95 ? -8.258 8.875 9.828 1 94.56 95 SER B C 1
ATOM 1695 O O . SER B 1 95 ? -8.367 7.645 9.82 1 94.56 95 SER B O 1
ATOM 1697 N N . SER B 1 96 ? -7.738 9.539 8.844 1 92.62 96 SER B N 1
ATOM 1698 C CA . SER B 1 96 ? -7.211 8.867 7.664 1 92.62 96 SER B CA 1
ATOM 1699 C C . SER B 1 96 ? -6.016 7.984 8.016 1 92.62 96 SER B C 1
ATOM 1701 O O . SER B 1 96 ? -5.859 6.891 7.473 1 92.62 96 SER B O 1
ATOM 1703 N N . PHE B 1 97 ? -5.168 8.422 8.844 1 94.94 97 PHE B N 1
ATOM 1704 C CA . PHE B 1 97 ? -4.012 7.637 9.266 1 94.94 97 PHE B CA 1
ATOM 1705 C C . PHE B 1 97 ? -4.445 6.402 10.039 1 94.94 97 PHE B C 1
ATOM 1707 O O . PHE B 1 97 ? -3.873 5.324 9.875 1 94.94 97 PHE B O 1
ATOM 1714 N N . VAL B 1 98 ? -5.492 6.57 10.875 1 95.75 98 VAL B N 1
ATOM 1715 C CA . VAL B 1 98 ? -6.031 5.426 11.609 1 95.75 98 VAL B CA 1
ATOM 1716 C C . VAL B 1 98 ? -6.555 4.387 10.617 1 95.75 98 VAL B C 1
ATOM 1718 O O . VAL B 1 98 ? -6.246 3.197 10.734 1 95.75 98 VAL B O 1
ATOM 1721 N N . ASP B 1 99 ? -7.277 4.863 9.641 1 94.06 99 ASP B N 1
ATOM 1722 C CA . ASP B 1 99 ? -7.824 3.961 8.625 1 94.06 99 ASP B CA 1
ATOM 1723 C C . ASP B 1 99 ? -6.707 3.258 7.859 1 94.06 99 ASP B C 1
ATOM 1725 O O . ASP B 1 99 ? -6.793 2.059 7.586 1 94.06 99 ASP B O 1
ATOM 1729 N N . LEU B 1 100 ? -5.699 4.016 7.453 1 93.88 100 LEU B N 1
ATOM 1730 C CA . LEU B 1 100 ? -4.586 3.473 6.684 1 93.88 100 LEU B CA 1
ATOM 1731 C C . LEU B 1 100 ? -3.834 2.416 7.484 1 93.88 100 LEU B C 1
ATOM 1733 O O . LEU B 1 100 ? -3.512 1.347 6.961 1 93.88 100 LEU B O 1
ATOM 1737 N N . GLU B 1 101 ? -3.543 2.662 8.734 1 95.31 101 GLU B N 1
ATOM 1738 C CA . GLU B 1 101 ? -2.873 1.713 9.617 1 95.31 101 GLU B CA 1
ATOM 1739 C C . GLU B 1 101 ? -3.668 0.416 9.742 1 95.31 101 GLU B C 1
ATOM 1741 O O . GLU B 1 101 ? -3.107 -0.675 9.617 1 95.31 101 GLU B O 1
ATOM 1746 N N . GLU B 1 102 ? -4.949 0.544 9.984 1 94.5 102 GLU B N 1
ATOM 1747 C CA . GLU B 1 102 ? -5.82 -0.624 10.094 1 94.5 102 GLU B CA 1
ATOM 1748 C C . GLU B 1 102 ? -5.852 -1.419 8.797 1 94.5 102 GLU B C 1
ATOM 1750 O O . GLU B 1 102 ? -5.84 -2.65 8.812 1 94.5 102 GLU B O 1
ATOM 1755 N N . SER B 1 103 ? -5.957 -0.698 7.766 1 93.62 103 SER B N 1
ATOM 1756 C CA . SER B 1 103 ? -5.984 -1.347 6.457 1 93.62 103 SER B CA 1
ATOM 1757 C C . SER B 1 103 ? -4.699 -2.127 6.203 1 93.62 103 SER B C 1
ATOM 1759 O O . SER B 1 103 ? -4.738 -3.24 5.672 1 93.62 103 SER B O 1
ATOM 1761 N N . LEU B 1 104 ? -3.525 -1.566 6.477 1 93.5 104 LEU B N 1
ATOM 1762 C CA . LEU B 1 104 ? -2.254 -2.254 6.285 1 93.5 104 LEU B CA 1
ATOM 1763 C C . LEU B 1 104 ? -2.211 -3.553 7.086 1 93.5 104 LEU B C 1
ATOM 1765 O O . LEU B 1 104 ? -1.744 -4.578 6.586 1 93.5 104 LEU B O 1
ATOM 1769 N N . GLU B 1 105 ? -2.725 -3.467 8.305 1 94.12 105 GLU B N 1
ATOM 1770 C CA . GLU B 1 105 ? -2.805 -4.664 9.133 1 94.12 105 GLU B CA 1
ATOM 1771 C C . GLU B 1 105 ? -3.715 -5.715 8.5 1 94.12 105 GLU B C 1
ATOM 1773 O O . GLU B 1 105 ? -3.371 -6.898 8.453 1 94.12 105 GLU B O 1
ATOM 1778 N N . HIS B 1 106 ? -4.836 -5.285 7.98 1 95.06 106 HIS B N 1
ATOM 1779 C CA . HIS B 1 106 ? -5.797 -6.184 7.352 1 95.06 106 HIS B CA 1
ATOM 1780 C C . HIS B 1 106 ? -5.223 -6.809 6.086 1 95.06 106 HIS B C 1
ATOM 1782 O O . HIS B 1 106 ? -5.461 -7.988 5.809 1 95.06 106 HIS B O 1
ATOM 1788 N N . LEU B 1 107 ? -4.457 -6.066 5.359 1 93.75 107 LEU B N 1
ATOM 1789 C CA . LEU B 1 107 ? -3.895 -6.531 4.094 1 93.75 107 LEU B CA 1
ATOM 1790 C C . LEU B 1 107 ? -2.809 -7.574 4.332 1 93.75 107 LEU B C 1
ATOM 1792 O O . LEU B 1 107 ? -2.492 -8.359 3.436 1 93.75 107 LEU B O 1
ATOM 1796 N N . SER B 1 108 ? -2.229 -7.566 5.516 1 95.12 108 SER B N 1
ATOM 1797 C CA . SER B 1 108 ? -1.188 -8.547 5.82 1 95.12 108 SER B CA 1
ATOM 1798 C C . SER B 1 108 ? -1.762 -9.953 5.898 1 95.12 108 SER B C 1
ATOM 1800 O O . SER B 1 108 ? -1.07 -10.93 5.594 1 95.12 108 SER B O 1
ATOM 1802 N N . ARG B 1 109 ? -3.049 -10.094 6.238 1 95.06 109 ARG B N 1
ATOM 1803 C CA . ARG B 1 109 ? -3.668 -11.398 6.449 1 95.06 109 ARG B CA 1
ATOM 1804 C C . ARG B 1 109 ? -3.732 -12.195 5.145 1 95.06 109 ARG B C 1
ATOM 1806 O O . ARG B 1 109 ? -3.186 -13.297 5.059 1 95.06 109 ARG B O 1
ATOM 1813 N N . PRO B 1 110 ? -4.359 -11.664 4.145 1 96.5 110 PRO B N 1
ATOM 1814 C CA . PRO B 1 110 ? -4.383 -12.438 2.898 1 96.5 110 PRO B CA 1
ATOM 1815 C C . PRO B 1 110 ? -2.992 -12.656 2.312 1 96.5 110 PRO B C 1
ATOM 1817 O O . PRO B 1 110 ? -2.758 -13.656 1.626 1 96.5 110 PRO B O 1
ATOM 1820 N N . LEU B 1 111 ? -2.047 -11.758 2.486 1 96.25 111 LEU B N 1
ATOM 1821 C CA . LEU B 1 111 ? -0.68 -11.922 2.004 1 96.25 111 LEU B CA 1
ATOM 1822 C C . LEU B 1 111 ? -0.011 -13.117 2.674 1 96.25 111 LEU B C 1
ATOM 1824 O O . LEU B 1 111 ? 0.651 -13.922 2.008 1 96.25 111 LEU B O 1
ATOM 1828 N N . ILE B 1 112 ? -0.171 -13.227 3.984 1 97.56 112 ILE B N 1
ATOM 1829 C CA . ILE B 1 112 ? 0.398 -14.344 4.738 1 97.56 112 ILE B CA 1
ATOM 1830 C C . ILE B 1 112 ? -0.202 -15.656 4.246 1 97.56 112 ILE B C 1
ATOM 1832 O O . ILE B 1 112 ? 0.521 -16.625 4.023 1 97.56 112 ILE B O 1
ATOM 1836 N N . LYS B 1 113 ? -1.56 -15.695 4.086 1 96.44 113 LYS B N 1
ATOM 1837 C CA . LYS B 1 113 ? -2.229 -16.891 3.588 1 96.44 113 LYS B CA 1
ATOM 1838 C C . LYS B 1 113 ? -1.68 -17.312 2.225 1 96.44 113 LYS B C 1
ATOM 1840 O O . LYS B 1 113 ? -1.464 -18.484 1.966 1 96.44 113 LYS B O 1
ATOM 1845 N N . THR B 1 114 ? -1.531 -16.328 1.383 1 95.75 114 THR B N 1
ATOM 1846 C CA . THR B 1 114 ? -1.007 -16.594 0.046 1 95.75 114 THR B CA 1
ATOM 1847 C C . THR B 1 114 ? 0.425 -17.109 0.117 1 95.75 114 THR B C 1
ATOM 1849 O O . THR B 1 114 ? 0.782 -18.062 -0.583 1 95.75 114 THR B O 1
ATOM 1852 N N . ARG B 1 115 ? 1.297 -16.453 0.926 1 96.5 115 ARG B N 1
ATOM 1853 C CA . ARG B 1 115 ? 2.676 -16.891 1.119 1 96.5 115 ARG B CA 1
ATOM 1854 C C . ARG B 1 115 ? 2.732 -18.344 1.579 1 96.5 115 ARG B C 1
ATOM 1856 O O . ARG B 1 115 ? 3.514 -19.141 1.052 1 96.5 115 ARG B O 1
ATOM 1863 N N . VAL B 1 116 ? 1.898 -18.75 2.551 1 96.06 116 VAL B N 1
ATOM 1864 C CA . VAL B 1 116 ? 1.847 -20.109 3.078 1 96.06 116 VAL B CA 1
ATOM 1865 C C . VAL B 1 116 ? 1.423 -21.078 1.977 1 96.06 116 VAL B C 1
ATOM 1867 O O . VAL B 1 116 ? 1.983 -22.172 1.851 1 96.06 116 VAL B O 1
ATOM 1870 N N . SER B 1 117 ? 0.423 -20.656 1.137 1 94.38 117 SER B N 1
ATOM 1871 C CA . SER B 1 117 ? -0.01 -21.469 0.003 1 94.38 117 SER B CA 1
ATOM 1872 C C . SER B 1 117 ? 1.14 -21.719 -0.967 1 94.38 117 SER B C 1
ATOM 1874 O O . SER B 1 117 ? 1.312 -22.828 -1.457 1 94.38 117 SER B O 1
ATOM 1876 N N . PHE B 1 118 ? 1.923 -20.688 -1.29 1 94.75 118 PHE B N 1
ATOM 1877 C CA . PHE B 1 118 ? 3.094 -20.812 -2.15 1 94.75 118 PHE B CA 1
ATOM 1878 C C . PHE B 1 118 ? 4.105 -21.781 -1.558 1 94.75 118 PHE B C 1
ATOM 1880 O O . PHE B 1 118 ? 4.645 -22.641 -2.268 1 94.75 118 PHE B O 1
ATOM 1887 N N . LEU B 1 119 ? 4.34 -21.688 -0.23 1 94.81 119 LEU B N 1
ATOM 1888 C CA . LEU B 1 119 ? 5.281 -22.547 0.461 1 94.81 119 LEU B CA 1
ATOM 1889 C C . LEU B 1 119 ? 4.832 -24.016 0.385 1 94.81 119 LEU B C 1
ATOM 1891 O O . LEU B 1 119 ? 5.648 -24.906 0.167 1 94.81 119 LEU B O 1
ATOM 1895 N N . ASN B 1 120 ? 3.518 -24.266 0.465 1 92.44 120 ASN B N 1
ATOM 1896 C CA . ASN B 1 120 ? 2.977 -25.625 0.422 1 92.44 120 ASN B CA 1
ATOM 1897 C C . ASN B 1 120 ? 3.193 -26.281 -0.943 1 92.44 120 ASN B C 1
ATOM 1899 O O . ASN B 1 120 ? 3.465 -27.469 -1.029 1 92.44 120 ASN B O 1
ATOM 1903 N N . ILE B 1 121 ? 3.143 -25.547 -2.012 1 88.06 121 ILE B N 1
ATOM 1904 C CA . ILE B 1 121 ? 3.309 -26.078 -3.357 1 88.06 121 ILE B CA 1
ATOM 1905 C C . ILE B 1 121 ? 4.789 -26.344 -3.625 1 88.06 121 ILE B C 1
ATOM 1907 O O . ILE B 1 121 ? 5.137 -27.312 -4.309 1 88.06 121 ILE B O 1
ATOM 1911 N N . LEU B 1 122 ? 5.613 -25.5 -3.076 1 88.69 122 LEU B N 1
ATOM 1912 C CA . LEU B 1 122 ? 7.043 -25.625 -3.352 1 88.69 122 LEU B CA 1
ATOM 1913 C C . LEU B 1 122 ? 7.672 -26.719 -2.51 1 88.69 122 LEU B C 1
ATOM 1915 O O . LEU B 1 122 ? 8.742 -27.234 -2.85 1 88.69 122 LEU B O 1
ATOM 1919 N N . ASN B 1 123 ? 7.109 -26.984 -1.401 1 85.19 123 ASN B N 1
ATOM 1920 C CA . ASN B 1 123 ? 7.664 -28.016 -0.532 1 85.19 123 ASN B CA 1
ATOM 1921 C C . ASN B 1 123 ? 7.078 -29.375 -0.844 1 85.19 123 ASN B C 1
ATOM 1923 O O . ASN B 1 123 ? 7.473 -30.391 -0.244 1 85.19 123 ASN B O 1
ATOM 1927 N N . HIS B 1 124 ? 6.09 -29.531 -1.764 1 72.31 124 HIS B N 1
ATOM 1928 C CA . HIS B 1 124 ? 5.605 -30.828 -2.24 1 72.31 124 HIS B CA 1
ATOM 1929 C C . HIS B 1 124 ? 6.094 -31.109 -3.656 1 72.31 124 HIS B C 1
ATOM 1931 O O . HIS B 1 124 ? 6.484 -32.25 -3.971 1 72.31 124 HIS B O 1
#

InterPro domains:
  IPR004320 Protein BPS1, chloroplastic [PF03087] (2-121)